Protein AF-A0A1B6F8Y8-F1 (afdb_monomer_lite)

Organism: NCBI:txid1464854

InterPro domains:
  IPR011989 Armadillo-like helical [G3DSA:1.25.10.10] (9-185)
  IPR016024 Armadillo-type fold [SSF48371] (14-185)
  IPR040122 Importin beta family [PTHR10527] (13-180)

pLDDT: mean 85.83, std 13.98, range [30.72, 96.94]

Structure (mmCIF, N/CA/C/O backbone):
data_AF-A0A1B6F8Y8-F1
#
_entry.id   AF-A0A1B6F8Y8-F1
#
loop_
_atom_site.group_PDB
_atom_site.id
_atom_site.type_symbol
_atom_site.label_atom_id
_atom_site.label_alt_id
_atom_site.label_comp_id
_atom_site.label_asym_id
_atom_site.label_entity_id
_atom_site.label_seq_id
_atom_site.pdbx_PDB_ins_code
_atom_site.Cartn_x
_atom_site.Cartn_y
_atom_site.Cartn_z
_atom_site.occupancy
_atom_site.B_iso_or_equiv
_atom_site.auth_seq_id
_atom_site.auth_comp_id
_atom_site.auth_asym_id
_atom_site.auth_atom_id
_atom_site.pdbx_PDB_model_num
ATOM 1 N N . HIS A 1 1 ? 14.126 22.901 0.275 1.00 37.03 1 HIS A N 1
ATOM 2 C CA . HIS A 1 1 ? 15.200 22.318 1.114 1.00 37.03 1 HIS A CA 1
ATOM 3 C C . HIS A 1 1 ? 14.734 21.582 2.383 1.00 37.03 1 HIS A C 1
ATOM 5 O O . HIS A 1 1 ? 15.561 20.921 2.991 1.00 37.03 1 HIS A O 1
ATOM 11 N N . GLN A 1 2 ? 13.450 21.592 2.778 1.00 30.72 2 GLN A N 1
ATOM 12 C CA . GLN A 1 2 ? 12.992 20.851 3.975 1.00 30.72 2 GLN A CA 1
ATOM 13 C C . GLN A 1 2 ? 12.671 19.359 3.734 1.00 30.72 2 GLN A C 1
ATOM 15 O O . GLN A 1 2 ? 12.737 18.571 4.674 1.00 30.72 2 GLN A O 1
ATOM 20 N N . ASN A 1 3 ? 12.412 18.939 2.489 1.00 33.34 3 ASN A N 1
ATOM 21 C CA . ASN A 1 3 ? 12.076 17.537 2.189 1.00 33.34 3 ASN A CA 1
ATOM 22 C C . ASN A 1 3 ? 13.288 16.592 2.208 1.00 33.34 3 ASN A C 1
ATOM 24 O O . ASN A 1 3 ? 13.134 15.418 2.517 1.00 33.34 3 ASN A O 1
ATOM 28 N N . THR A 1 4 ? 14.503 17.086 1.963 1.00 34.12 4 THR A N 1
ATOM 29 C CA . THR A 1 4 ? 15.716 16.247 1.904 1.00 34.12 4 THR A CA 1
ATOM 30 C C . THR A 1 4 ? 16.179 15.772 3.289 1.00 34.12 4 THR A C 1
ATOM 32 O O . THR A 1 4 ? 16.781 14.710 3.414 1.00 34.12 4 THR A O 1
ATOM 35 N N . VAL A 1 5 ? 15.846 16.516 4.351 1.00 36.88 5 VAL A N 1
ATOM 36 C CA . VAL A 1 5 ? 16.292 16.223 5.727 1.00 36.88 5 VAL A CA 1
ATOM 37 C C . VAL A 1 5 ? 15.509 15.063 6.359 1.00 36.88 5 VAL A C 1
ATOM 39 O O . VAL A 1 5 ? 16.028 14.373 7.234 1.00 36.88 5 VAL A O 1
ATOM 42 N N . ARG A 1 6 ? 14.274 14.793 5.910 1.00 41.97 6 ARG A N 1
ATOM 43 C CA . ARG A 1 6 ? 13.446 13.710 6.474 1.00 41.97 6 ARG A CA 1
ATOM 44 C C . ARG A 1 6 ? 13.860 12.323 5.974 1.00 41.97 6 ARG A C 1
ATOM 46 O O . ARG A 1 6 ? 13.984 11.414 6.790 1.00 41.97 6 ARG A O 1
ATOM 53 N N . TYR A 1 7 ? 14.208 12.191 4.691 1.00 39.78 7 TYR A N 1
ATOM 54 C CA . TYR A 1 7 ? 14.726 10.939 4.112 1.00 39.78 7 TYR A CA 1
ATOM 55 C C . TYR A 1 7 ? 16.036 10.455 4.765 1.00 39.78 7 TYR A C 1
ATOM 57 O O . TYR A 1 7 ? 16.331 9.263 4.760 1.00 39.78 7 TYR A O 1
ATOM 65 N N . HIS A 1 8 ? 16.807 11.354 5.387 1.00 40.44 8 HIS A N 1
ATOM 66 C CA . HIS A 1 8 ? 18.073 11.013 6.047 1.00 40.44 8 HIS A CA 1
ATOM 67 C C . HIS A 1 8 ? 17.921 10.330 7.416 1.00 40.44 8 HIS A C 1
ATOM 69 O O . HIS A 1 8 ? 18.899 9.782 7.922 1.00 40.44 8 HIS A O 1
ATOM 75 N N . ARG A 1 9 ? 16.735 10.325 8.046 1.00 46.22 9 ARG A N 1
ATOM 76 C CA . ARG A 1 9 ? 16.601 9.726 9.388 1.00 46.22 9 ARG A CA 1
ATOM 77 C C . ARG A 1 9 ? 16.558 8.201 9.365 1.00 46.22 9 ARG A C 1
ATOM 79 O O . ARG A 1 9 ? 17.166 7.589 10.231 1.00 46.22 9 ARG A O 1
ATOM 86 N N . CYS A 1 10 ? 15.918 7.574 8.379 1.00 48.16 10 CYS A N 1
ATOM 87 C CA . CYS A 1 10 ? 15.829 6.108 8.322 1.00 48.16 10 CYS A CA 1
ATOM 88 C C . CYS A 1 10 ? 17.100 5.428 7.789 1.00 48.16 10 CYS A C 1
ATOM 90 O O . CYS A 1 10 ? 17.313 4.252 8.073 1.00 48.16 10 CYS A O 1
ATOM 92 N N . TYR A 1 11 ? 17.960 6.146 7.061 1.00 53.62 11 TYR A N 1
ATOM 93 C CA . TYR A 1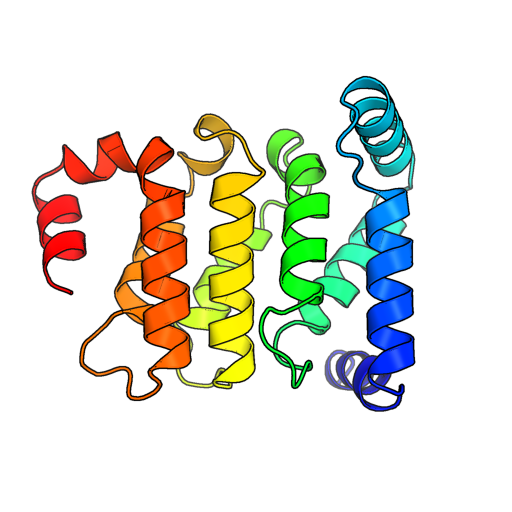 11 ? 19.191 5.582 6.489 1.00 53.62 11 TYR A CA 1
ATOM 94 C C . TYR A 1 11 ? 20.278 5.284 7.538 1.00 53.62 11 TYR A C 1
ATOM 96 O O . TYR A 1 11 ? 21.110 4.409 7.322 1.00 53.62 11 TYR A O 1
ATOM 104 N N . ASN A 1 12 ? 20.252 5.981 8.680 1.00 57.03 12 ASN A N 1
ATOM 105 C CA . ASN A 1 12 ? 21.299 5.908 9.707 1.00 57.03 12 ASN A CA 1
ATOM 106 C C . ASN A 1 12 ? 21.048 4.855 10.802 1.00 57.03 12 ASN A C 1
ATOM 108 O O . ASN A 1 12 ? 21.910 4.649 11.655 1.00 57.03 12 ASN A O 1
ATOM 112 N N . TYR A 1 13 ? 19.885 4.196 10.810 1.00 66.44 13 TYR A N 1
ATOM 113 C CA . TYR A 1 13 ? 19.580 3.138 11.778 1.00 66.44 13 TYR A CA 1
ATOM 114 C C . TYR A 1 13 ? 19.891 1.760 11.202 1.00 66.44 13 TYR A C 1
ATOM 116 O O . TYR A 1 13 ? 19.704 1.516 10.009 1.00 66.44 13 TYR A O 1
ATOM 124 N N . SER A 1 14 ? 20.331 0.836 12.061 1.00 76.88 14 SER A N 1
ATOM 125 C CA . SER A 1 14 ? 20.607 -0.535 11.633 1.00 76.88 14 SER A CA 1
ATOM 126 C C . SER A 1 14 ? 19.343 -1.186 11.044 1.00 76.88 14 SER A C 1
ATOM 128 O O . SER A 1 14 ? 18.234 -0.921 11.523 1.00 76.88 14 SER A O 1
ATOM 130 N N . PRO A 1 15 ? 19.475 -2.070 10.037 1.00 71.94 15 PRO A N 1
ATOM 131 C CA . PRO A 1 15 ? 18.336 -2.797 9.474 1.00 71.94 15 PRO A CA 1
ATOM 132 C C . PRO A 1 15 ? 17.488 -3.509 10.540 1.00 71.94 15 PRO A C 1
ATOM 134 O O . PRO A 1 15 ? 16.264 -3.464 10.482 1.00 71.94 15 PRO A O 1
ATOM 137 N N . LEU A 1 16 ? 18.137 -4.064 11.571 1.00 76.44 16 LEU A N 1
ATOM 138 C CA . LEU A 1 16 ? 17.475 -4.720 12.702 1.00 76.44 16 LEU A CA 1
ATOM 139 C C . LEU A 1 16 ? 16.627 -3.754 13.540 1.00 76.44 16 LEU A C 1
ATOM 141 O O . LEU A 1 16 ? 15.522 -4.103 13.943 1.00 76.44 16 LEU A O 1
ATOM 145 N N . ALA A 1 17 ? 17.112 -2.533 13.793 1.00 80.31 17 ALA A N 1
ATOM 146 C CA . ALA A 1 17 ? 16.347 -1.533 14.536 1.00 80.31 17 ALA A CA 1
ATOM 147 C C . ALA A 1 17 ? 15.098 -1.095 13.758 1.00 80.31 17 ALA A C 1
ATOM 149 O O . ALA A 1 17 ? 14.029 -0.918 14.342 1.00 80.31 17 ALA A O 1
ATOM 150 N N . ARG A 1 18 ? 15.219 -0.969 12.431 1.00 74.12 18 ARG A N 1
ATOM 151 C CA . ARG A 1 18 ? 14.096 -0.637 11.545 1.00 74.12 18 ARG A CA 1
ATOM 152 C C . ARG A 1 18 ? 13.061 -1.757 11.500 1.00 74.12 18 ARG A C 1
ATOM 154 O O . ARG A 1 18 ? 11.870 -1.479 11.612 1.00 74.12 18 ARG A O 1
ATOM 161 N N . GLU A 1 19 ? 13.507 -3.006 11.397 1.00 74.31 19 GLU A N 1
ATOM 162 C CA . GLU A 1 19 ? 12.631 -4.179 11.416 1.00 74.31 19 GLU A CA 1
ATOM 163 C C . GLU A 1 19 ? 11.899 -4.309 12.754 1.00 74.31 19 GLU A C 1
ATOM 165 O O 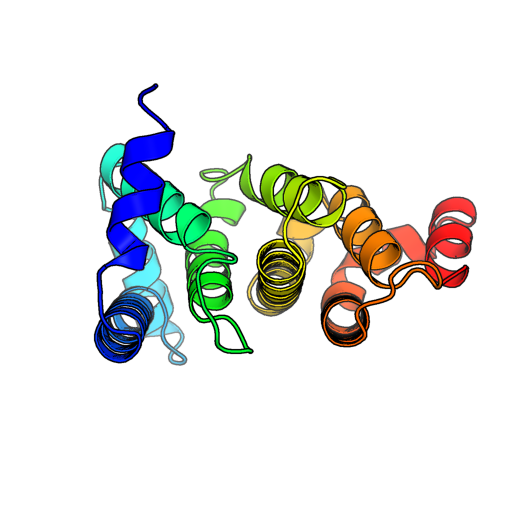. GLU A 1 19 ? 10.677 -4.454 12.778 1.00 74.31 19 GLU A O 1
ATOM 170 N N . ALA A 1 20 ? 12.618 -4.171 13.871 1.00 80.81 20 ALA A N 1
ATOM 171 C CA . ALA A 1 20 ? 12.018 -4.189 15.198 1.00 80.81 20 ALA A CA 1
ATOM 172 C C . ALA A 1 20 ? 10.978 -3.071 15.358 1.00 80.81 20 ALA A C 1
ATOM 174 O O . ALA A 1 20 ? 9.882 -3.328 15.852 1.00 80.81 20 ALA A O 1
ATOM 175 N N . ALA A 1 21 ? 11.275 -1.853 14.893 1.00 82.19 21 ALA A N 1
ATOM 176 C CA . ALA A 1 21 ? 10.328 -0.741 14.929 1.00 82.19 21 ALA A CA 1
ATOM 177 C C . ALA A 1 21 ? 9.067 -1.027 14.097 1.00 82.19 21 ALA A C 1
ATOM 179 O O . ALA A 1 21 ? 7.958 -0.817 14.586 1.00 82.19 21 ALA A O 1
ATOM 180 N N . CYS A 1 22 ? 9.218 -1.560 12.881 1.00 78.25 22 CYS A N 1
ATOM 181 C CA . CYS A 1 22 ? 8.081 -1.916 12.030 1.00 78.25 22 CYS A CA 1
ATOM 182 C C . CYS A 1 22 ? 7.248 -3.053 12.634 1.00 78.25 22 CYS A C 1
ATOM 184 O O . CYS A 1 22 ? 6.021 -3.009 12.593 1.00 78.25 22 CYS A O 1
ATOM 186 N N . LEU A 1 23 ? 7.891 -4.050 13.245 1.00 81.38 23 LEU A N 1
ATOM 187 C CA . LEU A 1 23 ? 7.200 -5.148 13.916 1.00 81.38 23 LEU A CA 1
ATOM 188 C C . LEU A 1 23 ? 6.412 -4.656 15.137 1.00 81.38 23 LEU A C 1
ATOM 190 O O . LEU A 1 23 ? 5.255 -5.035 15.313 1.00 81.38 23 LEU A O 1
ATOM 194 N N . GLN A 1 24 ? 7.014 -3.789 15.954 1.00 85.38 24 GLN A N 1
ATOM 195 C CA . GLN A 1 24 ? 6.332 -3.167 17.090 1.00 85.38 24 GLN A CA 1
ATOM 196 C C . GLN A 1 24 ? 5.158 -2.307 16.630 1.00 85.38 24 GLN A C 1
ATOM 198 O O . GLN A 1 24 ? 4.082 -2.375 17.217 1.00 85.38 24 GLN A O 1
ATOM 203 N N . PHE A 1 25 ? 5.342 -1.545 15.552 1.00 87.12 25 PHE A N 1
ATOM 204 C CA . PHE A 1 25 ? 4.273 -0.760 14.952 1.00 87.12 25 PHE A CA 1
ATOM 205 C C . PHE A 1 25 ? 3.128 -1.648 14.454 1.00 87.12 25 PHE A C 1
ATOM 207 O O . PHE A 1 25 ? 1.977 -1.410 14.808 1.00 87.12 25 PHE A O 1
ATOM 214 N N . LYS A 1 26 ? 3.437 -2.728 13.725 1.00 84.88 26 LYS A N 1
ATOM 215 C CA . LYS A 1 26 ? 2.448 -3.708 13.258 1.00 84.88 26 LYS A CA 1
ATOM 216 C C . LYS A 1 26 ? 1.611 -4.256 14.413 1.00 84.88 26 LYS A C 1
ATOM 218 O O . LYS A 1 26 ? 0.389 -4.235 14.344 1.00 84.88 26 LYS A O 1
ATOM 223 N N . ASN A 1 27 ? 2.258 -4.677 15.499 1.00 85.94 27 ASN A N 1
ATOM 224 C CA . ASN A 1 27 ? 1.571 -5.220 16.675 1.00 85.94 27 ASN A CA 1
ATOM 225 C C . ASN A 1 27 ? 0.666 -4.192 17.382 1.00 85.94 27 ASN A C 1
ATOM 227 O O . ASN A 1 27 ? -0.144 -4.566 18.226 1.00 85.94 27 ASN A O 1
ATOM 231 N N . ARG A 1 28 ? 0.817 -2.898 17.076 1.00 87.69 28 ARG A N 1
ATOM 232 C CA . ARG A 1 28 ? -0.008 -1.806 17.605 1.00 87.69 28 ARG A CA 1
ATOM 233 C C . ARG A 1 28 ? -1.123 -1.364 16.664 1.00 87.69 28 ARG A C 1
ATOM 235 O O . ARG A 1 28 ? -1.899 -0.502 17.059 1.00 87.69 28 ARG A O 1
ATOM 242 N N . ILE A 1 29 ? -1.204 -1.920 15.458 1.00 88.00 29 ILE A N 1
ATOM 243 C CA . ILE A 1 29 ? -2.190 -1.496 14.457 1.00 88.00 29 ILE A CA 1
ATOM 244 C C . ILE A 1 29 ? -2.953 -2.650 13.810 1.00 88.00 29 ILE A C 1
ATOM 246 O O . ILE A 1 29 ? -4.009 -2.425 13.232 1.00 88.00 29 ILE A O 1
ATOM 250 N N . TYR A 1 30 ? -2.446 -3.877 13.927 1.00 90.31 30 TYR A N 1
ATOM 251 C CA . TYR A 1 30 ? -3.062 -5.057 13.344 1.00 90.31 30 TYR A CA 1
ATOM 252 C C . TYR A 1 30 ? -2.984 -6.262 14.282 1.00 90.31 30 TYR A C 1
ATOM 254 O O . TYR A 1 30 ? -1.958 -6.520 14.918 1.00 90.31 30 TYR A O 1
ATOM 262 N N . SER A 1 31 ? -4.060 -7.046 14.295 1.00 89.56 31 SER A N 1
ATOM 263 C CA . SER A 1 31 ? -4.115 -8.379 14.889 1.00 89.56 31 SER A CA 1
ATOM 264 C C . SER A 1 31 ? -4.862 -9.332 13.959 1.00 89.56 31 SER A C 1
ATOM 266 O O . SER A 1 31 ? -5.748 -8.918 13.218 1.00 89.56 31 SER A O 1
ATOM 268 N N . LYS A 1 32 ? -4.525 -10.626 14.024 1.00 87.06 32 LYS A N 1
ATOM 269 C CA . LYS A 1 32 ? -5.307 -11.681 13.356 1.00 87.06 32 LYS A CA 1
ATOM 270 C C . LYS A 1 32 ? -6.641 -11.949 14.056 1.00 87.06 32 LYS A C 1
ATOM 272 O O . LYS A 1 32 ? -7.551 -12.494 13.446 1.00 87.06 32 LYS A O 1
ATOM 277 N N . ASP A 1 33 ? -6.719 -11.615 15.338 1.00 92.25 33 ASP A N 1
ATOM 278 C CA . ASP A 1 33 ? -7.950 -11.677 16.116 1.00 92.25 33 ASP A CA 1
ATOM 279 C C . ASP A 1 33 ? -8.822 -10.470 15.756 1.00 92.25 33 ASP A C 1
ATOM 281 O O . ASP A 1 33 ? -8.361 -9.331 15.864 1.00 92.25 33 ASP A O 1
ATOM 285 N N . ALA A 1 34 ? -10.048 -10.725 15.295 1.00 90.12 34 ALA A N 1
ATOM 286 C CA . ALA A 1 34 ? -10.942 -9.699 14.769 1.00 90.12 34 ALA A CA 1
ATOM 287 C C . ALA A 1 34 ? -11.330 -8.652 15.825 1.00 90.12 34 ALA A C 1
ATOM 289 O O . ALA A 1 34 ? -11.294 -7.457 15.526 1.00 90.12 34 ALA A O 1
ATOM 290 N N . ASP A 1 35 ? -11.613 -9.080 17.057 1.00 93.19 35 ASP A N 1
ATOM 291 C CA . ASP A 1 35 ? -12.038 -8.192 18.143 1.00 93.19 35 ASP A CA 1
ATOM 292 C C . ASP A 1 35 ? -10.880 -7.284 18.571 1.00 93.19 35 ASP A C 1
ATOM 294 O O . ASP A 1 35 ? -11.031 -6.067 18.725 1.00 93.19 35 ASP A O 1
ATOM 298 N N . ILE A 1 36 ? -9.680 -7.863 18.696 1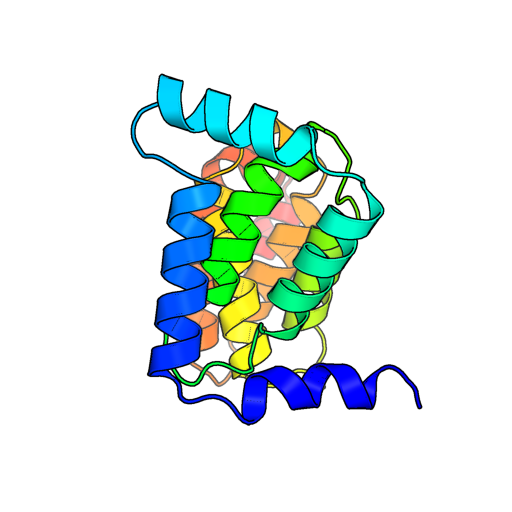.00 93.44 36 ILE A N 1
ATOM 299 C CA . ILE A 1 36 ? -8.465 -7.095 18.989 1.00 93.44 36 ILE A CA 1
ATOM 300 C C . ILE A 1 36 ? -8.163 -6.136 17.837 1.00 93.44 36 ILE A C 1
ATOM 302 O O . ILE A 1 36 ? -7.822 -4.978 18.079 1.00 93.44 36 ILE A O 1
ATOM 306 N N . ASN A 1 37 ? -8.288 -6.590 16.589 1.00 90.94 37 ASN A N 1
ATOM 307 C CA . ASN A 1 37 ? -8.029 -5.761 15.421 1.00 90.94 37 ASN A CA 1
ATOM 308 C C . ASN A 1 37 ? -8.954 -4.540 15.411 1.00 90.94 37 ASN A C 1
ATOM 310 O O . ASN A 1 37 ? -8.480 -3.419 15.266 1.00 90.94 37 ASN A O 1
ATOM 314 N N . GLU A 1 38 ? -10.253 -4.720 15.651 1.00 91.44 38 GLU A N 1
ATOM 315 C CA . GLU A 1 38 ? -11.206 -3.611 15.705 1.00 91.44 38 GLU A CA 1
ATOM 316 C C . GLU A 1 38 ? -10.893 -2.617 16.838 1.00 91.44 38 GLU A C 1
ATOM 318 O O . GLU A 1 38 ? -10.965 -1.399 16.641 1.00 91.44 38 GLU A O 1
ATOM 323 N N . ALA A 1 39 ? -10.478 -3.112 18.009 1.00 94.06 39 ALA A N 1
ATOM 324 C CA . ALA A 1 39 ? -10.027 -2.263 19.109 1.00 94.06 39 ALA A CA 1
ATOM 325 C C . ALA A 1 39 ? -8.772 -1.451 18.735 1.00 94.06 39 ALA A C 1
ATOM 327 O O . ALA A 1 39 ? -8.713 -0.251 19.015 1.00 94.06 39 ALA A O 1
ATOM 328 N N . LEU A 1 40 ? -7.800 -2.065 18.048 1.00 93.44 40 LEU A N 1
ATOM 329 C CA . LEU A 1 40 ? -6.608 -1.377 17.536 1.00 93.44 40 LEU A CA 1
ATOM 330 C C . LEU A 1 40 ? -6.973 -0.318 16.486 1.00 93.44 40 LEU A C 1
ATOM 332 O O . LEU A 1 40 ? -6.433 0.788 16.533 1.00 93.44 40 LEU A O 1
ATOM 336 N N . LYS A 1 41 ? -7.933 -0.599 15.592 1.00 93.06 41 LYS A N 1
ATOM 337 C CA . LYS A 1 41 ? -8.439 0.385 14.618 1.00 93.06 41 LYS A CA 1
ATOM 338 C C . LYS A 1 41 ? -9.070 1.594 15.310 1.00 93.06 41 LYS A C 1
ATOM 340 O O . LYS A 1 41 ? -8.749 2.734 14.976 1.00 93.06 41 LYS A O 1
ATOM 345 N N . ARG A 1 42 ? -9.917 1.362 16.319 1.00 93.44 42 ARG A N 1
ATOM 346 C CA . ARG A 1 42 ? -10.512 2.436 17.135 1.00 93.44 42 ARG A CA 1
ATOM 347 C C . ARG A 1 42 ? -9.449 3.239 17.880 1.00 93.44 42 ARG A C 1
ATOM 349 O O . ARG A 1 42 ? -9.511 4.467 17.904 1.00 93.44 42 ARG A O 1
ATOM 356 N N . GLN A 1 43 ? -8.447 2.564 18.441 1.00 94.25 43 GLN A N 1
ATOM 357 C CA . GLN A 1 43 ? -7.327 3.225 19.100 1.00 94.25 43 GLN A CA 1
ATOM 358 C C . GLN A 1 43 ? -6.537 4.102 18.120 1.00 94.25 43 GLN A C 1
ATOM 360 O O . GLN A 1 43 ? -6.243 5.250 18.448 1.00 94.25 43 GLN A O 1
ATOM 365 N N . TRP A 1 44 ? -6.231 3.607 16.919 1.00 94.81 44 TRP A N 1
ATOM 366 C CA . TRP A 1 44 ? -5.567 4.396 15.882 1.00 94.81 44 TRP A CA 1
ATOM 367 C C . TRP A 1 44 ? -6.343 5.677 15.563 1.00 94.81 44 TRP A C 1
ATOM 369 O O . TRP A 1 44 ? -5.778 6.769 15.620 1.00 94.81 44 TRP A O 1
ATOM 379 N N . MET A 1 45 ? -7.650 5.556 15.322 1.00 94.50 45 MET A N 1
ATOM 380 C CA . MET A 1 45 ? -8.523 6.690 14.998 1.00 94.50 45 MET A CA 1
ATOM 381 C C . MET A 1 45 ? -8.683 7.688 16.153 1.00 94.50 45 MET A C 1
ATOM 383 O O . MET A 1 45 ? -9.015 8.846 15.914 1.00 94.50 45 MET A O 1
ATOM 387 N N . SER A 1 46 ? -8.401 7.282 17.396 1.00 95.12 46 SER A N 1
ATOM 388 C CA . SER A 1 46 ? -8.401 8.196 18.546 1.00 95.12 46 SER A CA 1
ATOM 389 C C . SER A 1 46 ? -7.208 9.162 18.559 1.00 95.12 46 SER A C 1
ATOM 391 O O . SER A 1 46 ? -7.253 10.190 19.238 1.00 95.12 46 SER A O 1
ATOM 393 N N . PHE A 1 47 ? -6.137 8.865 17.812 1.00 94.75 47 PHE A N 1
ATOM 394 C CA . PHE A 1 47 ? -4.999 9.770 17.701 1.00 94.75 47 PHE A CA 1
ATOM 395 C C . PHE A 1 47 ? -5.329 10.995 16.842 1.00 94.75 47 PHE A C 1
ATOM 397 O O . PHE A 1 47 ? -5.992 10.913 15.805 1.00 94.75 47 PHE A O 1
ATOM 404 N N . ALA A 1 48 ? -4.774 12.144 17.238 1.00 95.62 48 ALA A N 1
ATOM 405 C CA . ALA A 1 48 ? -4.908 13.388 16.491 1.00 95.62 48 ALA A CA 1
ATOM 406 C C . ALA A 1 48 ? -4.432 13.225 15.037 1.00 95.62 48 ALA A C 1
ATOM 408 O O . ALA A 1 48 ? -3.386 12.622 14.780 1.00 95.62 48 ALA A O 1
ATOM 409 N N . ALA A 1 49 ? -5.156 13.830 14.091 1.00 93.69 49 ALA A N 1
ATOM 410 C CA . ALA A 1 49 ? -4.863 13.726 12.659 1.00 93.69 49 ALA A CA 1
ATOM 411 C C . ALA A 1 49 ? -3.412 14.112 12.319 1.00 93.69 49 ALA A C 1
ATOM 413 O O . ALA A 1 49 ? -2.766 13.443 11.522 1.00 93.69 49 ALA A O 1
ATOM 414 N N . GLN A 1 50 ? -2.849 15.126 12.988 1.00 94.25 50 GLN A N 1
ATOM 415 C CA . GLN A 1 50 ? -1.451 15.527 12.795 1.00 94.25 50 GLN A CA 1
ATOM 416 C C . GLN A 1 50 ? -0.457 14.406 13.144 1.00 94.25 50 GLN A C 1
ATOM 418 O O . GLN A 1 50 ? 0.544 14.227 12.451 1.00 94.25 50 GLN A O 1
ATOM 423 N N . PHE A 1 51 ? -0.731 13.641 14.203 1.00 93.56 51 PHE A N 1
ATOM 424 C CA . PHE A 1 51 ? 0.108 12.516 14.608 1.00 93.56 51 PHE A CA 1
ATOM 425 C C . PHE A 1 51 ? 0.001 11.360 13.610 1.00 93.56 51 PHE A C 1
ATOM 427 O O . PHE A 1 51 ? 1.025 10.822 13.186 1.00 93.56 51 PHE A O 1
ATOM 434 N N . ARG A 1 52 ? -1.222 11.036 13.167 1.00 95.38 52 ARG A N 1
ATOM 435 C CA . ARG A 1 52 ? -1.453 10.039 12.111 1.00 95.38 52 ARG A CA 1
ATOM 436 C C . ARG A 1 52 ? -0.734 10.436 10.819 1.00 95.38 52 ARG A C 1
ATOM 438 O O . ARG A 1 52 ? 0.026 9.636 10.284 1.00 95.38 52 ARG A O 1
ATOM 445 N N . SER A 1 53 ? -0.860 11.690 10.378 1.00 94.81 53 SER A N 1
ATOM 446 C CA . SER A 1 53 ? -0.150 12.224 9.205 1.00 94.81 53 SER A CA 1
ATOM 447 C C . SER A 1 53 ? 1.366 12.134 9.328 1.00 94.81 53 SER A C 1
ATOM 449 O O . SER A 1 53 ? 2.023 11.698 8.387 1.00 94.81 53 SER A O 1
ATOM 451 N N . TYR A 1 54 ? 1.930 12.447 10.496 1.00 93.25 54 TYR A N 1
ATOM 452 C CA . TYR A 1 54 ? 3.363 12.270 10.727 1.00 93.25 54 TYR A CA 1
ATOM 453 C C . TYR A 1 54 ? 3.798 10.809 10.543 1.00 93.25 54 TYR A C 1
ATOM 455 O O . TYR A 1 54 ? 4.816 10.543 9.905 1.00 93.25 54 TYR A O 1
ATOM 463 N N . ILE A 1 55 ? 3.039 9.844 11.066 1.00 92.06 55 ILE A N 1
ATOM 464 C CA . ILE A 1 55 ? 3.354 8.422 10.873 1.00 92.06 55 ILE A CA 1
ATOM 465 C C . ILE A 1 55 ? 3.228 8.034 9.397 1.00 92.06 55 ILE A C 1
ATOM 467 O O . ILE A 1 55 ? 4.164 7.440 8.864 1.00 92.06 55 ILE A O 1
ATOM 471 N N . LYS A 1 56 ? 2.127 8.415 8.733 1.00 94.69 56 LYS A N 1
ATOM 472 C CA . LYS A 1 56 ? 1.873 8.175 7.301 1.00 94.69 56 LYS A CA 1
ATOM 473 C C . LYS A 1 56 ? 3.031 8.662 6.421 1.00 94.69 56 LYS A C 1
ATOM 475 O O . LYS A 1 56 ? 3.526 7.916 5.579 1.00 94.69 56 LYS A O 1
ATOM 480 N N . GLU A 1 57 ? 3.521 9.876 6.665 1.00 93.50 57 GLU A N 1
ATOM 481 C CA . GLU A 1 57 ? 4.673 10.443 5.954 1.00 93.50 57 GLU A CA 1
ATOM 482 C C . GLU A 1 57 ? 5.962 9.641 6.186 1.00 93.50 57 GLU A C 1
ATOM 484 O O . GLU A 1 57 ? 6.725 9.417 5.247 1.00 93.50 57 GLU A O 1
ATOM 489 N N . ASN A 1 58 ? 6.216 9.187 7.418 1.00 90.50 58 ASN A N 1
ATOM 490 C CA . ASN A 1 58 ? 7.425 8.421 7.733 1.00 90.50 58 ASN A CA 1
ATOM 491 C C . ASN A 1 58 ? 7.409 7.017 7.118 1.00 90.50 58 ASN A C 1
ATOM 493 O O . ASN A 1 58 ? 8.433 6.582 6.592 1.00 90.50 58 ASN A O 1
ATOM 497 N N . ILE A 1 59 ? 6.275 6.310 7.163 1.00 91.81 59 ILE A N 1
ATOM 498 C CA . ILE A 1 59 ? 6.180 4.964 6.575 1.00 91.81 59 ILE A CA 1
ATOM 499 C C . ILE A 1 59 ? 6.234 5.016 5.046 1.00 91.81 59 ILE A C 1
ATOM 501 O O . ILE A 1 59 ? 6.904 4.179 4.445 1.00 91.81 59 ILE A O 1
ATOM 505 N N . LEU A 1 60 ? 5.636 6.037 4.416 1.00 92.81 60 LEU A N 1
ATOM 506 C CA . LEU A 1 60 ? 5.801 6.268 2.978 1.00 92.81 60 LEU A CA 1
ATOM 507 C C . LEU A 1 60 ? 7.242 6.631 2.623 1.00 92.81 60 LEU A C 1
ATOM 509 O O . LEU A 1 60 ? 7.791 6.081 1.674 1.00 92.81 60 LEU A O 1
ATOM 513 N N . GLY A 1 61 ? 7.881 7.505 3.404 1.00 90.31 61 GLY A N 1
ATOM 514 C CA . GLY A 1 61 ? 9.282 7.881 3.203 1.00 90.31 61 GLY A CA 1
ATOM 515 C C . GLY A 1 61 ? 10.273 6.728 3.401 1.00 90.31 61 GLY A C 1
ATOM 516 O O . GLY A 1 61 ? 11.412 6.818 2.947 1.00 90.31 61 GLY A O 1
ATOM 517 N N . ALA A 1 62 ? 9.856 5.643 4.061 1.00 90.00 62 ALA A N 1
ATOM 518 C CA . ALA A 1 62 ? 10.658 4.437 4.225 1.00 90.00 62 ALA A CA 1
ATOM 519 C C . ALA A 1 62 ? 10.602 3.498 3.005 1.00 90.00 62 ALA A C 1
ATOM 521 O O . ALA A 1 62 ? 11.516 2.680 2.849 1.00 90.00 62 ALA A O 1
ATOM 522 N N . LEU A 1 63 ? 9.596 3.616 2.128 1.00 91.12 63 LEU A N 1
ATOM 523 C CA . LEU A 1 63 ? 9.509 2.810 0.907 1.00 91.12 63 LEU A CA 1
ATOM 524 C C . LEU A 1 63 ? 10.756 3.016 0.038 1.00 91.12 63 LEU A C 1
ATOM 526 O O . LEU A 1 63 ? 11.243 4.130 -0.140 1.00 91.12 63 LEU A O 1
ATOM 530 N N . GLY A 1 64 ? 11.315 1.920 -0.476 1.00 88.81 64 GLY A N 1
ATOM 531 C CA . GLY A 1 64 ? 12.519 1.946 -1.313 1.00 88.81 64 GLY A CA 1
ATOM 532 C C . GLY A 1 64 ? 13.838 2.230 -0.587 1.00 88.81 64 GLY A C 1
ATOM 533 O O . GLY A 1 64 ? 14.887 2.213 -1.222 1.00 88.81 64 GLY A O 1
ATOM 534 N N . THR A 1 65 ? 13.814 2.455 0.731 1.00 87.69 65 THR A N 1
ATOM 535 C CA . THR A 1 65 ? 15.031 2.627 1.553 1.00 87.69 65 THR A CA 1
ATOM 536 C C . THR A 1 65 ? 15.437 1.348 2.293 1.00 87.69 65 THR A C 1
ATOM 538 O O . THR A 1 65 ? 16.405 1.345 3.057 1.00 87.69 65 THR A O 1
ATOM 541 N N . GLU A 1 66 ? 14.658 0.275 2.147 1.00 81.31 66 GLU A N 1
ATOM 542 C CA . GLU A 1 66 ? 14.946 -1.049 2.693 1.00 81.31 66 GLU A CA 1
ATOM 543 C C . GLU A 1 66 ? 15.703 -1.886 1.653 1.00 81.31 66 GLU A C 1
ATOM 545 O O . GLU A 1 66 ? 15.350 -1.895 0.478 1.00 81.31 66 GLU A O 1
ATOM 550 N N . ASN A 1 67 ? 16.720 -2.631 2.092 1.00 73.19 67 ASN A N 1
ATOM 551 C CA . ASN A 1 67 ? 17.488 -3.535 1.223 1.00 73.19 67 ASN A CA 1
ATOM 552 C C . ASN A 1 67 ? 16.917 -4.966 1.192 1.00 73.19 67 ASN A C 1
ATOM 554 O O . ASN A 1 67 ? 17.526 -5.862 0.612 1.00 73.19 67 ASN A O 1
ATOM 558 N N . ARG A 1 68 ? 15.789 -5.203 1.870 1.00 69.88 68 ARG A N 1
ATOM 559 C CA . ARG A 1 68 ? 15.167 -6.520 2.030 1.00 69.88 68 ARG A CA 1
ATOM 560 C C . ARG A 1 68 ? 13.842 -6.563 1.276 1.00 69.88 68 ARG A C 1
ATOM 562 O O . ARG A 1 68 ? 13.048 -5.635 1.385 1.00 69.88 68 ARG A O 1
ATOM 569 N N . SER A 1 69 ? 13.613 -7.678 0.591 1.00 68.38 69 SER A N 1
ATOM 570 C CA . SER A 1 69 ? 12.330 -8.059 0.000 1.00 68.38 69 SER A CA 1
ATOM 571 C C . SER A 1 69 ? 11.797 -9.295 0.754 1.00 68.38 69 SER A C 1
ATOM 573 O O . SER A 1 69 ? 12.584 -10.217 1.009 1.00 68.38 69 SER A O 1
ATOM 575 N N . PRO A 1 70 ? 10.521 -9.333 1.186 1.00 71.25 70 PRO A N 1
ATOM 576 C CA . PRO A 1 70 ? 9.503 -8.295 0.999 1.00 71.25 70 PRO A CA 1
ATOM 577 C C . PRO A 1 70 ? 9.729 -7.066 1.896 1.00 71.25 70 PRO A C 1
ATOM 579 O O . PRO A 1 70 ? 10.289 -7.182 2.990 1.00 71.25 70 PRO A O 1
ATOM 582 N N . SER A 1 71 ? 9.267 -5.898 1.438 1.00 85.06 71 SER A N 1
ATOM 583 C CA . SER A 1 71 ? 9.375 -4.638 2.191 1.00 85.06 71 SER A CA 1
ATOM 584 C C . SER A 1 71 ? 8.497 -4.659 3.447 1.00 85.06 71 SER A C 1
ATOM 586 O O . SER A 1 71 ? 7.303 -4.970 3.393 1.00 85.06 71 SER A O 1
ATOM 588 N N . THR A 1 72 ? 9.074 -4.285 4.593 1.00 85.44 72 THR A N 1
ATOM 589 C CA . THR A 1 72 ? 8.317 -4.161 5.849 1.00 85.44 72 THR A CA 1
ATOM 590 C C . THR A 1 72 ? 7.517 -2.864 5.864 1.00 85.44 72 THR A C 1
ATOM 592 O O . THR A 1 72 ? 6.382 -2.844 6.339 1.00 85.44 72 THR A O 1
ATOM 595 N N . ALA A 1 73 ? 8.074 -1.791 5.292 1.00 90.00 73 ALA A N 1
ATOM 596 C CA . ALA A 1 73 ? 7.375 -0.520 5.139 1.00 90.00 73 ALA A CA 1
ATOM 597 C C . ALA A 1 73 ? 6.095 -0.680 4.303 1.00 90.00 73 ALA A C 1
ATOM 599 O O . ALA A 1 73 ? 5.054 -0.148 4.686 1.00 90.00 73 ALA A O 1
ATOM 600 N N . ALA A 1 74 ? 6.138 -1.479 3.231 1.00 93.00 74 ALA A N 1
ATOM 601 C CA . ALA A 1 74 ? 4.973 -1.793 2.407 1.00 93.00 74 ALA A CA 1
ATOM 602 C C . ALA A 1 74 ? 3.826 -2.436 3.208 1.00 93.00 74 ALA A C 1
ATOM 604 O O . ALA A 1 74 ? 2.666 -2.059 3.039 1.00 93.00 74 ALA A O 1
ATOM 605 N N . GLN A 1 75 ? 4.140 -3.348 4.135 1.00 91.31 75 GLN A N 1
ATOM 606 C CA . GLN A 1 75 ? 3.134 -3.939 5.026 1.00 91.31 75 GLN A CA 1
ATOM 607 C C . GLN A 1 75 ? 2.547 -2.902 5.986 1.00 91.31 75 GLN A C 1
ATOM 609 O O . GLN A 1 75 ? 1.334 -2.844 6.168 1.00 91.31 75 GLN A O 1
ATOM 614 N N . CYS A 1 76 ? 3.387 -2.057 6.594 1.00 91.81 76 CYS A N 1
ATOM 615 C CA . CYS A 1 76 ? 2.913 -0.996 7.485 1.00 91.81 76 CYS A CA 1
ATOM 616 C C . CYS A 1 76 ? 1.981 -0.014 6.763 1.00 91.81 76 CYS A C 1
ATOM 618 O O . CYS A 1 76 ? 0.968 0.383 7.336 1.00 91.81 76 CYS A O 1
ATOM 620 N N . VAL A 1 77 ? 2.298 0.340 5.512 1.00 95.19 77 VAL A N 1
ATOM 621 C CA . VAL A 1 77 ? 1.429 1.161 4.658 1.00 95.19 77 VAL A CA 1
ATOM 622 C C . VAL A 1 77 ? 0.067 0.496 4.489 1.00 95.19 77 VAL A C 1
ATOM 624 O O . VAL A 1 77 ? -0.943 1.152 4.726 1.00 95.19 77 VAL A O 1
ATOM 627 N N . ALA A 1 78 ? 0.027 -0.796 4.157 1.00 94.00 78 ALA A N 1
ATOM 628 C CA . ALA A 1 78 ? -1.231 -1.505 3.955 1.00 94.00 78 ALA A CA 1
ATOM 629 C C . ALA A 1 78 ? -2.093 -1.585 5.222 1.00 94.00 78 ALA A C 1
ATOM 631 O O . ALA A 1 78 ? -3.284 -1.289 5.161 1.00 94.00 78 ALA A O 1
ATOM 632 N N . TYR A 1 79 ? -1.502 -1.890 6.382 1.00 93.25 79 TYR A N 1
ATOM 633 C CA . TYR A 1 79 ? -2.264 -1.950 7.634 1.00 93.25 79 TYR A CA 1
ATOM 634 C C . TYR A 1 79 ? -2.837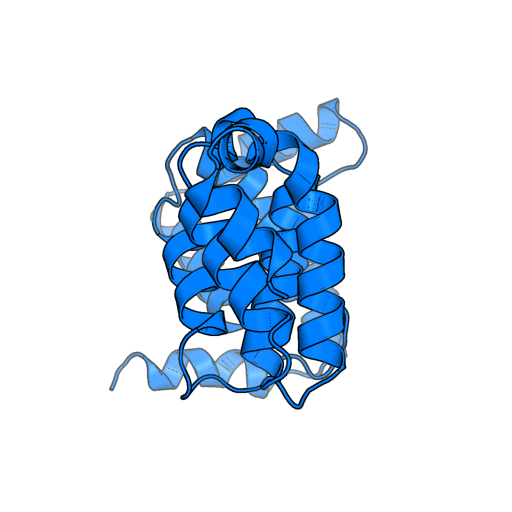 -0.592 8.044 1.00 93.25 79 TYR A C 1
ATOM 636 O O . TYR A 1 79 ? -3.983 -0.526 8.477 1.00 93.25 79 TYR A O 1
ATOM 644 N N . VAL A 1 80 ? -2.077 0.497 7.885 1.00 95.31 80 VAL A N 1
ATOM 645 C CA . VAL A 1 80 ? -2.598 1.850 8.142 1.00 95.31 80 VAL A CA 1
ATOM 646 C C . VAL A 1 80 ? -3.699 2.190 7.137 1.00 95.31 80 VAL A C 1
ATOM 648 O O . VAL A 1 80 ? -4.759 2.680 7.517 1.00 95.31 80 VAL A O 1
ATOM 651 N N . ALA A 1 81 ? -3.489 1.894 5.857 1.00 95.75 81 ALA A N 1
ATOM 652 C CA . ALA A 1 81 ? -4.457 2.168 4.803 1.00 95.75 81 ALA A CA 1
ATOM 653 C C . ALA A 1 81 ? -5.775 1.400 4.978 1.00 95.75 81 ALA A C 1
ATOM 655 O O . ALA A 1 81 ? -6.832 1.960 4.703 1.00 95.75 81 ALA A O 1
ATOM 656 N N . ALA A 1 82 ? -5.739 0.175 5.511 1.00 93.75 82 ALA A N 1
ATOM 657 C CA . ALA A 1 82 ? -6.931 -0.608 5.846 1.00 93.75 82 ALA A CA 1
ATOM 658 C C . ALA A 1 82 ? -7.802 0.025 6.947 1.00 93.75 82 ALA A C 1
ATOM 660 O O . ALA A 1 82 ? -8.932 -0.412 7.182 1.00 93.75 82 ALA A O 1
ATOM 661 N N . ILE A 1 83 ? -7.283 1.045 7.633 1.00 94.94 83 ILE A N 1
ATOM 662 C CA . ILE A 1 83 ? -8.016 1.872 8.592 1.00 94.94 83 ILE A CA 1
ATOM 663 C C . ILE A 1 83 ? -8.380 3.208 7.947 1.00 94.94 83 ILE A C 1
ATOM 665 O O . ILE A 1 83 ? -9.527 3.632 8.019 1.00 94.94 83 ILE A O 1
ATOM 669 N N . GLU A 1 84 ? -7.422 3.865 7.295 1.00 95.50 84 GLU A N 1
ATOM 670 C CA . GLU A 1 84 ? -7.578 5.244 6.824 1.00 95.50 84 GLU A CA 1
ATOM 671 C C . GLU A 1 84 ? -8.394 5.373 5.529 1.00 95.50 84 GLU A C 1
ATOM 673 O O . GLU A 1 84 ? -9.164 6.323 5.389 1.00 95.50 84 GLU A O 1
ATOM 678 N N . LEU A 1 85 ? -8.249 4.447 4.573 1.00 94.56 85 LEU A N 1
ATOM 679 C CA . LEU A 1 85 ? -8.939 4.538 3.279 1.00 94.56 85 LEU A CA 1
ATOM 680 C C . LEU A 1 85 ? -10.463 4.396 3.403 1.00 94.56 85 LEU A C 1
ATOM 682 O O . LEU A 1 85 ? -11.152 5.248 2.842 1.00 94.56 85 LEU A O 1
ATOM 686 N N . PRO A 1 86 ? -11.016 3.434 4.175 1.00 92.75 86 PRO A N 1
ATOM 687 C CA . PRO A 1 86 ? -12.462 3.368 4.402 1.00 92.75 86 PRO A CA 1
ATOM 688 C C . PRO A 1 86 ? -13.037 4.627 5.072 1.00 92.75 86 PRO A C 1
ATOM 690 O O . PRO A 1 86 ? -14.208 4.940 4.890 1.00 92.75 86 PRO A O 1
ATOM 693 N N . ASN A 1 87 ? -12.213 5.363 5.828 1.00 93.31 87 ASN A N 1
ATOM 694 C CA . ASN A 1 87 ? -12.593 6.617 6.487 1.00 93.31 87 ASN A CA 1
ATOM 695 C C . ASN A 1 87 ? -12.278 7.869 5.644 1.00 93.31 87 ASN A C 1
ATOM 697 O O . ASN A 1 87 ? -12.523 8.982 6.098 1.00 93.31 87 ASN A O 1
ATOM 701 N N . ASN A 1 88 ? -11.747 7.708 4.425 1.00 92.69 88 ASN A N 1
ATOM 702 C CA . ASN A 1 88 ? -11.316 8.797 3.541 1.00 92.69 88 ASN A CA 1
ATOM 703 C C . ASN A 1 88 ? -10.263 9.745 4.163 1.00 92.69 88 ASN A C 1
ATOM 705 O O . ASN A 1 88 ? -10.189 10.931 3.851 1.00 92.69 88 ASN A O 1
ATOM 709 N N . GLU A 1 89 ? -9.414 9.209 5.037 1.00 95.62 89 GLU A N 1
ATOM 710 C CA . GLU A 1 89 ? -8.400 9.959 5.790 1.00 95.62 89 GLU A CA 1
ATOM 711 C C . GLU A 1 89 ? -7.001 9.868 5.154 1.00 95.62 89 GLU A C 1
ATOM 713 O O . GLU A 1 89 ? -6.036 10.455 5.654 1.00 95.62 89 GLU A O 1
ATOM 718 N N . TRP A 1 90 ? -6.861 9.127 4.048 1.00 96.38 90 TRP A N 1
ATOM 719 C CA . TRP A 1 90 ? -5.613 9.026 3.283 1.00 96.38 90 TRP A CA 1
ATOM 720 C C . TRP A 1 90 ? -5.814 8.959 1.752 1.00 96.38 90 TRP A C 1
ATOM 722 O O . TRP A 1 90 ? -5.317 8.038 1.097 1.00 96.38 90 TRP A O 1
ATOM 732 N N . PRO A 1 91 ? -6.558 9.908 1.153 1.00 93.19 91 PRO A N 1
ATOM 733 C CA . PRO A 1 91 ? -6.965 9.847 -0.255 1.00 93.19 91 PRO A CA 1
ATOM 734 C C . PRO A 1 91 ? -5.796 9.868 -1.257 1.00 93.19 91 PRO A C 1
A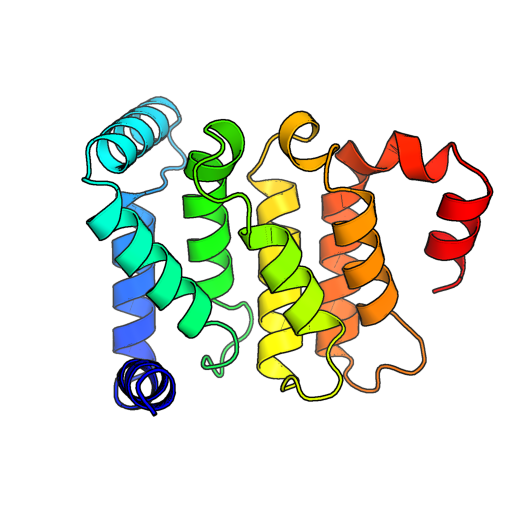TOM 736 O O . PRO A 1 91 ? -5.916 9.336 -2.360 1.00 93.19 91 PRO A O 1
ATOM 739 N N . GLU A 1 92 ? -4.660 10.458 -0.887 1.00 94.94 92 GLU A N 1
ATOM 740 C CA . GLU A 1 92 ? -3.481 10.628 -1.741 1.00 94.94 92 GLU A CA 1
ATOM 741 C C . GLU A 1 92 ? -2.587 9.381 -1.844 1.00 94.94 92 GLU A C 1
ATOM 743 O O . GLU A 1 92 ? -1.645 9.358 -2.643 1.00 94.94 92 GLU A O 1
ATOM 748 N N . LEU A 1 93 ? -2.853 8.342 -1.042 1.00 96.56 93 LEU A N 1
ATOM 749 C CA . LEU A 1 93 ? -1.991 7.164 -0.941 1.00 96.56 93 LEU A CA 1
ATOM 750 C C . LEU A 1 93 ? -1.831 6.443 -2.282 1.00 96.56 93 LEU A C 1
ATOM 752 O O . LEU A 1 93 ? -0.708 6.227 -2.737 1.00 96.56 93 LEU A O 1
ATOM 756 N N . ILE A 1 94 ? -2.948 6.072 -2.916 1.00 95.50 94 ILE A N 1
ATOM 757 C CA . ILE A 1 94 ? -2.918 5.285 -4.154 1.00 95.50 94 ILE A CA 1
ATOM 758 C C . ILE A 1 94 ? -2.209 6.062 -5.260 1.00 95.50 94 ILE A C 1
ATOM 760 O O . ILE A 1 94 ? -1.327 5.520 -5.920 1.00 95.50 94 ILE A O 1
ATOM 764 N N . ASP A 1 95 ? -2.525 7.348 -5.409 1.00 95.81 95 ASP A N 1
ATOM 765 C CA . ASP A 1 95 ? -1.924 8.194 -6.440 1.00 95.81 95 ASP A CA 1
ATOM 766 C C . ASP A 1 95 ? -0.402 8.332 -6.221 1.00 95.81 95 ASP A C 1
ATOM 768 O O . ASP A 1 95 ? 0.375 8.324 -7.178 1.00 95.81 95 ASP A O 1
ATOM 772 N N . THR A 1 96 ? 0.047 8.366 -4.960 1.00 96.75 96 THR A N 1
ATOM 773 C CA . THR A 1 96 ? 1.474 8.363 -4.600 1.00 96.75 96 THR A CA 1
ATOM 774 C C . THR A 1 96 ? 2.160 7.048 -4.975 1.00 96.75 96 THR A C 1
ATOM 776 O O . THR A 1 96 ? 3.220 7.069 -5.599 1.00 96.75 96 THR A O 1
ATOM 779 N N . LEU A 1 97 ? 1.563 5.898 -4.639 1.00 96.94 97 LEU A N 1
ATOM 780 C CA . LEU A 1 97 ? 2.126 4.584 -4.977 1.00 96.94 97 LEU A CA 1
ATOM 781 C C . LEU A 1 97 ? 2.193 4.374 -6.493 1.00 96.94 97 LEU A C 1
ATOM 783 O O . LEU A 1 97 ? 3.210 3.921 -7.012 1.00 96.94 97 LEU A O 1
ATOM 787 N N . VAL A 1 98 ? 1.141 4.766 -7.211 1.00 96.19 98 VAL A N 1
ATOM 788 C CA . VAL A 1 98 ? 1.080 4.702 -8.676 1.00 96.19 98 VAL A CA 1
ATOM 789 C C . VAL A 1 98 ? 2.172 5.568 -9.299 1.00 96.19 98 VAL A C 1
ATOM 791 O O . VAL A 1 98 ? 2.905 5.104 -10.175 1.00 96.19 98 VAL A O 1
ATOM 794 N N . LYS A 1 99 ? 2.348 6.800 -8.807 1.00 96.56 99 LYS A N 1
ATOM 795 C CA . LYS A 1 99 ? 3.429 7.682 -9.254 1.00 96.56 99 LYS A CA 1
ATOM 796 C C . LYS A 1 99 ? 4.801 7.048 -9.034 1.00 96.56 99 LYS A C 1
ATOM 798 O O . LYS A 1 99 ? 5.615 7.069 -9.950 1.00 96.56 99 LYS A O 1
ATOM 803 N N . ASN A 1 100 ? 5.050 6.460 -7.864 1.00 95.75 100 ASN A N 1
ATOM 804 C CA . ASN A 1 100 ? 6.333 5.823 -7.564 1.00 95.75 100 ASN A CA 1
ATOM 805 C C . ASN A 1 100 ? 6.688 4.718 -8.570 1.00 95.75 100 ASN A C 1
ATOM 807 O O . ASN A 1 100 ? 7.856 4.582 -8.923 1.00 95.75 100 ASN A O 1
ATOM 811 N N . VAL A 1 101 ? 5.702 3.948 -9.038 1.00 95.56 101 VAL A N 1
ATOM 812 C CA . VAL A 1 101 ? 5.914 2.868 -10.015 1.00 95.56 101 VAL A CA 1
ATOM 813 C C . VAL A 1 101 ? 6.189 3.413 -11.420 1.00 95.56 101 VAL A C 1
ATOM 815 O O . VAL A 1 101 ? 7.137 2.975 -12.074 1.00 95.56 101 VAL A O 1
ATOM 818 N N . ILE A 1 102 ? 5.380 4.377 -11.871 1.00 93.56 102 ILE A N 1
ATOM 819 C CA . ILE A 1 102 ? 5.392 4.870 -13.258 1.00 93.56 102 ILE A CA 1
ATOM 820 C C . ILE A 1 102 ? 6.541 5.855 -13.514 1.00 93.56 102 ILE A C 1
ATOM 822 O O . ILE A 1 102 ? 7.049 5.937 -14.633 1.00 93.56 102 ILE A O 1
ATOM 826 N N . ASP A 1 103 ? 6.960 6.612 -12.499 1.00 93.50 103 ASP A N 1
ATOM 827 C CA . ASP A 1 103 ? 8.020 7.607 -12.639 1.00 93.50 103 ASP A CA 1
ATOM 828 C C . ASP A 1 103 ? 9.357 6.933 -13.002 1.00 93.50 103 ASP A C 1
ATOM 830 O O . ASP A 1 103 ? 9.866 6.045 -12.309 1.00 93.50 103 ASP A O 1
ATOM 834 N N . SER A 1 104 ? 9.940 7.356 -14.125 1.00 88.44 104 SER A N 1
ATOM 835 C CA . SER A 1 104 ? 11.217 6.842 -14.623 1.00 88.44 104 SER A CA 1
ATOM 836 C C . SER A 1 104 ? 12.401 7.215 -13.730 1.00 88.44 104 SER A C 1
ATOM 838 O O . SER A 1 104 ? 13.445 6.578 -13.820 1.00 88.44 104 SER A O 1
ATOM 840 N N . SER A 1 105 ? 12.255 8.241 -12.886 1.00 91.88 105 SER A N 1
ATOM 841 C CA . SER A 1 105 ? 13.278 8.662 -11.925 1.00 91.88 105 SER A CA 1
ATOM 842 C C . SER A 1 105 ? 13.270 7.846 -10.626 1.00 91.88 105 SER A C 1
ATOM 844 O O . SER A 1 105 ? 14.237 7.910 -9.864 1.00 91.88 105 SER A O 1
ATOM 846 N N . SER A 1 106 ? 12.220 7.055 -10.373 1.00 92.94 106 SER A N 1
ATOM 847 C CA . SER A 1 106 ? 12.135 6.197 -9.188 1.00 92.94 106 SER A CA 1
ATOM 848 C C . SER A 1 106 ? 13.171 5.080 -9.217 1.00 92.94 106 SER A C 1
ATOM 850 O O . SER A 1 106 ? 13.354 4.400 -10.230 1.00 92.94 106 SER A O 1
ATOM 852 N N . SER A 1 107 ? 13.799 4.826 -8.067 1.00 92.94 107 SER A N 1
ATOM 853 C CA . SER A 1 107 ? 14.712 3.693 -7.909 1.00 92.94 107 SER A CA 1
ATOM 854 C C . SER A 1 107 ? 13.982 2.354 -8.040 1.00 92.94 107 SER A C 1
ATOM 856 O O . SER A 1 107 ? 12.790 2.242 -7.742 1.00 92.94 107 SER A O 1
ATOM 858 N N . HIS A 1 108 ? 14.713 1.304 -8.421 1.00 92.25 108 HIS A N 1
ATOM 859 C CA . HIS A 1 108 ? 14.144 -0.041 -8.514 1.00 92.25 108 HIS A CA 1
ATOM 860 C C . HIS A 1 108 ? 13.531 -0.511 -7.187 1.00 92.25 108 HIS A C 1
ATOM 862 O O . HIS A 1 108 ? 12.450 -1.090 -7.184 1.00 92.25 108 HIS A O 1
ATOM 868 N N . GLN A 1 109 ? 14.182 -0.202 -6.062 1.00 92.50 109 GLN A N 1
ATOM 869 C CA . GLN A 1 109 ? 13.699 -0.539 -4.723 1.00 92.50 109 GLN A CA 1
ATOM 870 C C . GLN A 1 109 ? 12.392 0.184 -4.391 1.00 92.50 109 GLN A C 1
ATOM 872 O O . GLN A 1 109 ? 11.509 -0.402 -3.771 1.00 92.50 109 GLN A O 1
ATOM 877 N N . LEU A 1 110 ? 12.252 1.454 -4.790 1.00 94.44 110 LEU A N 1
ATOM 878 C CA . LEU A 1 110 ? 11.026 2.214 -4.555 1.00 94.44 110 LEU A CA 1
ATOM 879 C C . LEU A 1 110 ? 9.864 1.659 -5.382 1.00 94.44 110 LEU A C 1
ATOM 881 O O . LEU A 1 110 ? 8.758 1.525 -4.857 1.00 94.44 110 LEU A O 1
ATOM 885 N N . LYS A 1 111 ? 10.120 1.301 -6.645 1.00 95.25 111 LYS A N 1
ATOM 886 C CA . LYS A 1 111 ? 9.129 0.664 -7.519 1.00 95.25 111 LYS A CA 1
ATOM 887 C C . LYS A 1 111 ? 8.672 -0.682 -6.958 1.00 95.25 111 LYS A C 1
ATOM 889 O O . LYS A 1 111 ? 7.474 -0.884 -6.792 1.00 95.25 111 LYS A O 1
ATOM 894 N N . GLU A 1 112 ? 9.614 -1.559 -6.606 1.00 94.44 112 GLU A N 1
ATOM 895 C CA . GLU A 1 112 ? 9.320 -2.874 -6.018 1.00 94.44 112 GLU A CA 1
ATOM 896 C C . GLU A 1 112 ? 8.527 -2.738 -4.710 1.00 94.44 112 GLU A C 1
ATOM 898 O O . GLU A 1 112 ? 7.453 -3.318 -4.586 1.00 94.44 112 GLU A O 1
ATOM 903 N N . ALA A 1 113 ? 8.981 -1.898 -3.771 1.00 94.56 113 ALA A N 1
ATOM 904 C CA . ALA A 1 113 ? 8.287 -1.692 -2.498 1.00 94.56 113 ALA A CA 1
ATOM 905 C C . ALA A 1 113 ? 6.887 -1.074 -2.670 1.00 94.56 113 ALA A C 1
ATOM 907 O O . ALA A 1 113 ? 5.978 -1.378 -1.898 1.00 94.56 113 ALA A O 1
ATOM 908 N N . SER A 1 114 ? 6.693 -0.215 -3.677 1.00 96.38 114 SER A N 1
ATOM 909 C CA . SER A 1 114 ? 5.377 0.368 -3.973 1.00 96.38 114 SER A CA 1
ATOM 910 C C . SER A 1 114 ? 4.423 -0.664 -4.579 1.00 96.38 114 SER A C 1
ATOM 912 O O . SER A 1 114 ? 3.248 -0.672 -4.223 1.00 96.38 114 SER A O 1
ATOM 914 N N . LEU A 1 115 ? 4.914 -1.564 -5.437 1.00 96.06 115 LEU A N 1
ATOM 915 C CA . LEU A 1 115 ? 4.128 -2.685 -5.968 1.00 96.06 115 LEU A CA 1
ATOM 916 C C . LEU A 1 115 ? 3.761 -3.691 -4.874 1.00 96.06 115 LEU A C 1
ATOM 918 O O . LEU A 1 115 ? 2.609 -4.113 -4.805 1.00 96.06 115 LEU A O 1
ATOM 922 N N . ASP A 1 116 ? 4.700 -4.015 -3.982 1.00 94.62 116 ASP A N 1
ATOM 923 C CA . ASP A 1 116 ? 4.425 -4.822 -2.790 1.00 94.62 116 ASP A CA 1
ATOM 924 C C . ASP A 1 116 ? 3.319 -4.178 -1.943 1.00 94.62 116 ASP A C 1
ATOM 926 O O . ASP A 1 116 ? 2.375 -4.857 -1.540 1.00 94.62 116 ASP A O 1
ATOM 930 N N . ALA A 1 117 ? 3.404 -2.862 -1.700 1.00 96.00 117 ALA A N 1
ATOM 931 C CA . ALA A 1 117 ? 2.390 -2.125 -0.950 1.00 96.00 117 ALA A CA 1
ATOM 932 C C . ALA A 1 117 ? 1.023 -2.216 -1.634 1.00 96.00 117 ALA A C 1
ATOM 934 O O . ALA A 1 117 ? 0.046 -2.541 -0.968 1.00 96.00 117 ALA A O 1
ATOM 935 N N . ILE A 1 118 ? 0.956 -2.014 -2.956 1.00 96.25 118 ILE A N 1
ATOM 936 C CA . ILE A 1 118 ? -0.277 -2.188 -3.737 1.00 96.25 118 ILE A CA 1
ATOM 937 C C . ILE A 1 118 ? -0.832 -3.609 -3.571 1.00 96.25 118 ILE A C 1
ATOM 939 O O . ILE A 1 118 ? -2.018 -3.756 -3.291 1.00 96.25 118 ILE A O 1
ATOM 943 N N . GLY A 1 119 ? 0.001 -4.646 -3.673 1.00 94.94 119 GLY A N 1
ATOM 944 C CA . GLY A 1 119 ? -0.437 -6.031 -3.475 1.00 94.94 119 GLY A CA 1
ATOM 945 C C . GLY A 1 119 ? -0.987 -6.290 -2.069 1.00 94.94 119 GLY A C 1
ATOM 946 O O . GLY A 1 119 ? -2.029 -6.920 -1.920 1.00 94.94 119 GLY A O 1
ATOM 947 N N . TYR A 1 120 ? -0.340 -5.762 -1.023 1.00 94.75 120 TYR A N 1
ATOM 948 C CA . TYR A 1 120 ? -0.878 -5.846 0.339 1.00 94.75 120 TYR A CA 1
ATOM 949 C C . TYR A 1 120 ? -2.201 -5.082 0.485 1.00 94.75 120 TYR A C 1
ATOM 951 O O . TYR A 1 120 ? -3.116 -5.598 1.114 1.00 94.75 120 TYR A O 1
ATOM 959 N N . LEU A 1 121 ? -2.347 -3.897 -0.119 1.00 94.94 121 LEU A N 1
ATOM 960 C CA . LEU A 1 121 ? -3.619 -3.161 -0.109 1.00 94.94 121 LEU A CA 1
ATOM 961 C C . LEU A 1 121 ? -4.749 -3.998 -0.712 1.00 94.94 121 LEU A C 1
ATOM 963 O O . LEU A 1 121 ? -5.822 -4.065 -0.126 1.00 94.94 121 LEU A O 1
ATOM 967 N N . CYS A 1 122 ? -4.484 -4.674 -1.833 1.00 93.19 122 CYS A N 1
ATOM 968 C CA . CYS A 1 122 ? -5.461 -5.534 -2.501 1.00 93.19 122 CYS A CA 1
ATOM 969 C C . CYS A 1 122 ? -5.925 -6.714 -1.631 1.00 93.19 122 CYS A C 1
ATOM 971 O O . CYS A 1 122 ? -7.025 -7.208 -1.832 1.00 93.19 122 CYS A O 1
ATOM 973 N N . ARG A 1 123 ? -5.103 -7.159 -0.670 1.00 91.19 123 ARG A N 1
ATOM 974 C CA . ARG A 1 123 ? -5.433 -8.255 0.256 1.00 91.19 123 ARG A CA 1
ATOM 975 C C . ARG A 1 123 ? -6.102 -7.791 1.544 1.00 91.19 123 ARG A C 1
ATOM 977 O O . ARG A 1 123 ? -6.938 -8.501 2.088 1.00 91.19 123 ARG A O 1
ATOM 984 N N . GLU A 1 124 ? -5.680 -6.647 2.071 1.00 90.69 124 GLU A N 1
ATOM 985 C CA . GLU A 1 124 ? -6.079 -6.191 3.409 1.00 90.69 124 GLU A CA 1
ATOM 986 C C . GLU A 1 124 ? -7.311 -5.272 3.395 1.00 90.69 124 GLU A C 1
ATOM 988 O O . GLU A 1 124 ? -7.888 -5.005 4.452 1.00 90.69 124 GLU A O 1
ATOM 993 N N . ILE A 1 125 ? -7.699 -4.747 2.229 1.00 91.31 125 ILE A N 1
ATOM 994 C CA . ILE A 1 125 ? -8.768 -3.752 2.089 1.00 91.31 125 ILE A CA 1
ATOM 995 C C . ILE A 1 125 ? -9.906 -4.319 1.252 1.00 91.31 125 ILE A C 1
ATOM 997 O O . ILE A 1 125 ? -9.676 -4.968 0.237 1.00 91.31 125 ILE A O 1
ATOM 1001 N N . ASP A 1 126 ? -11.134 -4.019 1.675 1.00 89.56 126 ASP A N 1
ATOM 1002 C CA . ASP A 1 126 ? -12.342 -4.385 0.946 1.00 89.56 126 ASP A CA 1
ATOM 1003 C C . ASP A 1 126 ? -12.302 -3.878 -0.507 1.00 89.56 126 ASP A C 1
ATOM 1005 O O . ASP A 1 126 ? -11.964 -2.718 -0.788 1.00 89.56 126 ASP A O 1
ATOM 1009 N N . ALA A 1 127 ? -12.679 -4.770 -1.420 1.00 88.12 127 ALA A N 1
ATOM 1010 C CA . ALA A 1 127 ? -12.786 -4.534 -2.848 1.00 88.12 127 ALA A CA 1
ATOM 1011 C C . ALA A 1 127 ? -13.570 -3.257 -3.189 1.00 88.12 127 ALA A C 1
ATOM 1013 O O . ALA A 1 127 ? -13.168 -2.512 -4.087 1.00 88.12 127 ALA A O 1
ATOM 1014 N N . GLU A 1 128 ? -14.654 -2.967 -2.466 1.00 88.62 128 GLU A N 1
ATOM 1015 C CA . GLU A 1 128 ? -15.509 -1.803 -2.720 1.00 88.62 128 GLU A CA 1
ATOM 1016 C C . GLU A 1 128 ? -14.771 -0.479 -2.487 1.00 88.62 128 GLU A C 1
ATOM 1018 O O . GLU A 1 128 ? -14.935 0.476 -3.253 1.00 88.62 128 GLU A O 1
ATOM 1023 N N . VAL A 1 129 ? -13.892 -0.432 -1.482 1.00 90.44 129 VAL A N 1
ATOM 1024 C CA . VAL A 1 129 ? -13.094 0.761 -1.155 1.00 90.44 129 VAL A CA 1
ATOM 1025 C C . VAL A 1 129 ? -12.059 1.030 -2.250 1.00 90.44 129 VAL A C 1
ATOM 1027 O O . VAL A 1 129 ? -11.823 2.181 -2.624 1.00 90.44 129 VAL A O 1
ATOM 1030 N N . LEU A 1 130 ? -11.451 -0.025 -2.801 1.00 90.44 130 LEU A N 1
ATOM 1031 C CA . LEU A 1 130 ? -10.429 0.090 -3.845 1.00 90.44 130 LEU A CA 1
ATOM 1032 C C . LEU A 1 130 ? -11.005 0.242 -5.258 1.00 90.44 130 LEU A C 1
ATOM 1034 O O . LEU A 1 130 ? -10.323 0.786 -6.132 1.00 90.44 130 LEU A O 1
ATOM 1038 N N . ALA A 1 131 ? -12.253 -0.171 -5.495 1.00 87.75 131 ALA A N 1
ATOM 1039 C CA . ALA A 1 131 ? -12.891 -0.149 -6.812 1.00 87.75 131 ALA A CA 1
ATOM 1040 C C . ALA A 1 131 ? -12.844 1.239 -7.476 1.00 87.75 131 ALA A C 1
ATOM 1042 O O . ALA A 1 131 ? -12.571 1.344 -8.676 1.00 87.75 131 ALA A O 1
ATOM 1043 N N . VAL A 1 132 ? -13.004 2.312 -6.691 1.00 86.75 132 VAL A N 1
ATOM 1044 C CA . VAL A 1 132 ? -12.953 3.711 -7.163 1.00 86.75 132 VAL A CA 1
ATOM 1045 C C . VAL A 1 132 ? -11.589 4.071 -7.768 1.00 86.75 132 VAL A C 1
ATOM 1047 O O . VAL A 1 132 ? -11.503 4.887 -8.686 1.00 86.75 132 VAL A O 1
ATOM 1050 N N . LYS A 1 133 ? -10.512 3.448 -7.283 1.00 89.12 133 LYS A N 1
ATOM 1051 C CA . LYS A 1 133 ? -9.131 3.672 -7.734 1.00 89.12 133 LYS A CA 1
ATOM 1052 C C . LYS A 1 133 ? -8.575 2.510 -8.571 1.00 89.12 133 LYS A C 1
ATOM 1054 O O . LYS A 1 133 ? -7.390 2.520 -8.905 1.00 89.12 133 LYS A O 1
ATOM 1059 N N . SER A 1 134 ? -9.419 1.553 -8.965 1.00 89.69 134 SER A N 1
ATOM 1060 C CA . SER A 1 134 ? -9.021 0.336 -9.692 1.00 89.69 134 SER A CA 1
ATOM 1061 C C . SER A 1 134 ? -8.219 0.620 -10.966 1.00 89.69 134 SER A C 1
ATOM 1063 O O . SER A 1 134 ? -7.161 0.029 -11.158 1.00 89.69 134 SER A O 1
ATOM 1065 N N . ASN A 1 135 ? -8.639 1.594 -11.778 1.00 89.94 135 ASN A N 1
ATOM 1066 C CA . ASN A 1 135 ? -7.917 2.016 -12.985 1.00 89.94 135 ASN A CA 1
ATOM 1067 C C . ASN A 1 135 ? -6.480 2.489 -12.708 1.00 89.94 135 ASN A C 1
ATOM 1069 O O . ASN A 1 135 ? -5.547 2.142 -13.435 1.00 89.94 135 ASN A O 1
ATOM 1073 N N . ALA A 1 136 ? -6.288 3.285 -11.653 1.00 92.06 136 ALA A N 1
ATOM 1074 C CA . ALA A 1 136 ? -4.970 3.794 -11.282 1.00 92.06 136 ALA A CA 1
ATOM 1075 C C . ALA A 1 136 ? -4.068 2.652 -10.792 1.00 92.06 136 ALA A C 1
ATOM 1077 O O . ALA A 1 136 ? -2.919 2.544 -11.222 1.00 92.06 136 ALA A O 1
ATOM 1078 N N . ILE A 1 137 ? -4.623 1.759 -9.965 1.00 93.69 137 ILE A N 1
ATOM 1079 C CA . ILE A 1 137 ? -3.943 0.554 -9.478 1.00 93.69 137 ILE A CA 1
ATOM 1080 C C . ILE A 1 137 ? -3.511 -0.325 -10.660 1.00 93.69 137 ILE A C 1
ATOM 1082 O O . ILE A 1 137 ? -2.325 -0.609 -10.808 1.00 93.69 137 ILE A O 1
ATOM 1086 N N . LEU A 1 138 ? -4.436 -0.679 -11.556 1.00 92.62 138 LEU A N 1
ATOM 1087 C CA . LEU A 1 138 ? -4.154 -1.490 -12.742 1.00 92.62 138 LEU A CA 1
ATOM 1088 C C . LEU A 1 138 ? -3.102 -0.853 -13.648 1.00 92.62 138 LEU A C 1
ATOM 1090 O O . LEU A 1 138 ? -2.231 -1.551 -14.159 1.00 92.62 138 LEU A O 1
ATOM 1094 N N . THR A 1 139 ? -3.130 0.471 -13.813 1.00 91.25 139 THR A N 1
ATOM 1095 C CA . THR A 1 139 ? -2.118 1.185 -14.602 1.00 91.25 139 THR A CA 1
ATOM 1096 C C . THR A 1 139 ? -0.715 0.959 -14.041 1.00 91.25 139 THR A C 1
ATOM 1098 O O . THR A 1 139 ? 0.200 0.668 -14.812 1.00 91.25 139 THR A O 1
ATOM 1101 N N . ALA A 1 140 ? -0.538 1.042 -12.718 1.00 94.56 140 ALA A N 1
ATOM 1102 C CA . ALA A 1 140 ? 0.749 0.772 -12.078 1.00 94.56 140 ALA A CA 1
ATOM 1103 C C . ALA A 1 140 ? 1.170 -0.697 -12.226 1.00 94.56 140 ALA A C 1
ATOM 1105 O O . ALA A 1 140 ? 2.322 -0.971 -12.558 1.00 94.56 140 ALA A O 1
ATOM 1106 N N . LEU A 1 141 ? 0.241 -1.637 -12.037 1.00 94.31 141 LEU A N 1
ATOM 1107 C CA . LEU A 1 141 ? 0.521 -3.072 -12.145 1.00 94.31 141 LEU A CA 1
ATOM 1108 C C . LEU A 1 141 ? 0.925 -3.470 -13.567 1.00 94.31 141 LEU A C 1
ATOM 1110 O O . LEU A 1 141 ? 1.968 -4.089 -13.762 1.00 94.31 141 LEU A O 1
ATOM 1114 N N . VAL A 1 142 ? 0.153 -3.046 -14.570 1.00 92.44 142 VAL A N 1
ATOM 1115 C CA . VAL A 1 142 ? 0.468 -3.281 -15.985 1.00 92.44 142 VAL A CA 1
ATOM 1116 C C . VAL A 1 142 ? 1.803 -2.638 -16.342 1.00 92.44 142 VAL A C 1
ATOM 1118 O O . VAL A 1 142 ? 2.623 -3.289 -16.977 1.00 92.44 142 VAL A O 1
ATOM 1121 N N . ASN A 1 143 ? 2.070 -1.406 -15.889 1.00 91.50 143 ASN A N 1
ATOM 1122 C CA . ASN A 1 143 ? 3.358 -0.747 -16.119 1.00 91.50 143 ASN A CA 1
ATOM 1123 C C . ASN A 1 143 ? 4.537 -1.548 -15.542 1.00 91.50 143 ASN A C 1
ATOM 1125 O O . ASN A 1 143 ? 5.535 -1.726 -16.234 1.00 91.50 143 ASN A O 1
ATOM 1129 N N . GLY A 1 144 ? 4.393 -2.081 -14.326 1.00 91.94 144 GLY A N 1
ATOM 1130 C CA . GLY A 1 144 ? 5.421 -2.892 -13.675 1.00 91.94 144 GLY A CA 1
ATOM 1131 C C . GLY A 1 144 ? 5.650 -4.268 -14.308 1.00 91.94 144 GLY A C 1
ATOM 1132 O O . GLY A 1 144 ? 6.720 -4.835 -14.116 1.00 91.94 144 GLY A O 1
ATOM 1133 N N . MET A 1 145 ? 4.687 -4.810 -15.061 1.00 93.31 145 MET A N 1
ATOM 1134 C CA . MET A 1 145 ? 4.813 -6.111 -15.740 1.00 93.31 145 MET A CA 1
ATOM 1135 C C . MET A 1 145 ? 5.316 -6.022 -17.183 1.00 93.31 145 MET A C 1
ATOM 1137 O O . MET A 1 145 ? 5.617 -7.060 -17.768 1.00 93.31 145 MET A O 1
ATOM 1141 N N . ARG A 1 146 ? 5.417 -4.817 -17.757 1.00 91.25 146 ARG A N 1
ATOM 1142 C CA . ARG A 1 146 ? 5.790 -4.621 -19.164 1.00 91.25 146 ARG A CA 1
ATOM 1143 C C . ARG A 1 146 ? 7.086 -5.339 -19.538 1.00 91.25 146 ARG A C 1
ATOM 1145 O O . ARG A 1 146 ? 8.024 -5.430 -18.741 1.00 91.25 146 ARG A O 1
ATOM 1152 N N . ALA A 1 147 ? 7.163 -5.790 -20.789 1.00 87.69 147 ALA A N 1
ATOM 1153 C CA . ALA A 1 147 ? 8.339 -6.480 -21.315 1.00 87.69 147 ALA A CA 1
ATOM 1154 C C . ALA A 1 147 ? 9.606 -5.608 -21.225 1.00 87.69 147 ALA A C 1
ATOM 1156 O O . ALA A 1 147 ? 10.702 -6.133 -21.011 1.00 87.69 147 ALA A O 1
ATOM 1157 N N . GLU A 1 148 ? 9.440 -4.286 -21.333 1.00 89.06 148 GLU A N 1
ATOM 1158 C CA . GLU A 1 148 ? 10.507 -3.292 -21.239 1.00 89.06 148 GLU A CA 1
ATOM 1159 C C . GLU A 1 148 ? 11.052 -3.100 -19.820 1.00 89.06 148 GLU A C 1
ATOM 1161 O O . GLU A 1 148 ? 12.121 -2.512 -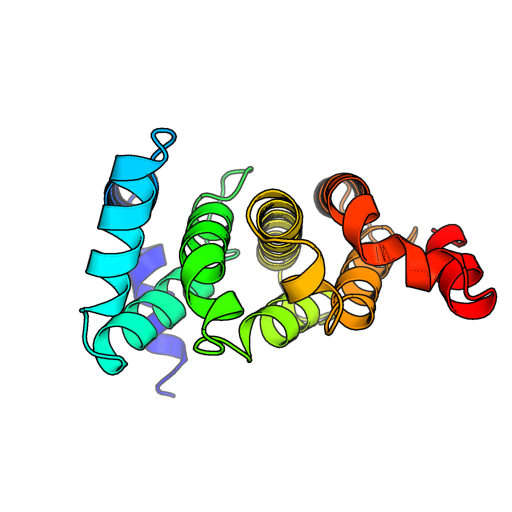19.690 1.00 89.06 148 GLU A O 1
ATOM 1166 N N . GLU A 1 149 ? 10.374 -3.569 -18.763 1.00 91.50 149 GLU A N 1
ATOM 1167 C CA . GLU A 1 149 ? 10.907 -3.505 -17.398 1.00 91.50 149 GLU A CA 1
ATOM 1168 C C . GLU A 1 149 ? 12.015 -4.566 -17.233 1.00 91.50 149 GLU A C 1
ATOM 1170 O O . GLU A 1 149 ? 11.729 -5.774 -17.198 1.00 91.50 149 GLU A O 1
ATOM 1175 N N . PRO A 1 150 ? 13.300 -4.160 -17.139 1.00 89.75 150 PRO A N 1
ATOM 1176 C CA . PRO A 1 150 ? 14.413 -5.103 -17.085 1.00 89.75 150 PRO A CA 1
ATOM 1177 C C . PRO A 1 150 ? 14.487 -5.844 -15.745 1.00 89.75 150 PRO A C 1
ATOM 1179 O O . PRO A 1 150 ? 15.064 -6.935 -15.671 1.00 89.75 150 PRO A O 1
ATOM 1182 N N . ASN A 1 151 ? 13.936 -5.269 -14.670 1.00 92.12 151 ASN A N 1
ATOM 1183 C CA . ASN A 1 151 ? 14.053 -5.835 -13.338 1.00 92.12 151 ASN A CA 1
ATOM 1184 C C . ASN A 1 151 ? 12.994 -6.921 -13.095 1.00 92.12 151 ASN A C 1
ATOM 1186 O O . ASN A 1 151 ? 11.803 -6.663 -12.916 1.00 92.12 151 ASN A O 1
ATOM 1190 N N . LYS A 1 152 ? 13.457 -8.172 -13.015 1.00 92.75 152 LYS A N 1
ATOM 1191 C CA . LYS A 1 152 ? 12.596 -9.337 -12.765 1.00 92.75 152 LYS A CA 1
ATOM 1192 C C . LYS A 1 152 ? 11.855 -9.269 -11.426 1.00 92.75 152 LYS A C 1
ATOM 1194 O O . LYS A 1 152 ? 10.744 -9.786 -11.360 1.00 92.75 152 LYS A O 1
ATOM 1199 N N . SER A 1 153 ? 12.434 -8.654 -10.393 1.00 92.12 153 SER A N 1
ATOM 1200 C CA . SER A 1 153 ? 11.780 -8.507 -9.086 1.00 92.12 153 SER A CA 1
ATOM 1201 C C . SER A 1 153 ? 10.586 -7.560 -9.166 1.00 92.12 153 SER A C 1
ATOM 1203 O O . SER A 1 153 ? 9.530 -7.886 -8.636 1.00 92.12 153 SER A O 1
ATOM 1205 N N . ILE A 1 154 ? 10.711 -6.455 -9.913 1.00 94.38 154 ILE A N 1
ATOM 1206 C CA . ILE A 1 154 ? 9.605 -5.518 -10.169 1.00 94.38 154 ILE A CA 1
ATOM 1207 C C . ILE A 1 154 ? 8.476 -6.231 -10.919 1.00 94.38 154 ILE A C 1
ATOM 1209 O O . ILE A 1 154 ? 7.334 -6.207 -10.462 1.00 94.38 154 ILE A O 1
ATOM 1213 N N . ARG A 1 155 ? 8.796 -6.950 -12.004 1.00 95.00 155 ARG A N 1
ATOM 1214 C CA . ARG A 1 155 ? 7.787 -7.717 -12.757 1.00 95.00 155 ARG A CA 1
ATOM 1215 C C . ARG A 1 155 ? 7.095 -8.772 -11.899 1.00 95.00 155 ARG A C 1
ATOM 1217 O O . ARG A 1 155 ? 5.882 -8.933 -11.984 1.00 95.00 155 ARG A O 1
ATOM 1224 N N . LEU A 1 156 ? 7.847 -9.474 -11.049 1.00 93.75 156 LEU A N 1
ATOM 1225 C CA . LEU A 1 156 ? 7.289 -10.470 -10.136 1.00 93.75 156 LEU A CA 1
ATOM 1226 C C . LEU A 1 156 ? 6.377 -9.834 -9.078 1.00 93.75 156 LEU A C 1
ATOM 1228 O O . LEU A 1 156 ? 5.310 -10.380 -8.807 1.00 93.75 156 LEU A O 1
ATOM 1232 N N . ALA A 1 157 ? 6.779 -8.708 -8.483 1.00 94.00 157 ALA A N 1
ATOM 1233 C CA . ALA A 1 157 ? 5.959 -7.976 -7.518 1.00 94.00 157 ALA A CA 1
ATOM 1234 C C . ALA A 1 157 ? 4.657 -7.486 -8.166 1.00 94.00 157 ALA A C 1
ATOM 1236 O O . ALA A 1 157 ? 3.579 -7.695 -7.614 1.00 94.00 157 ALA A O 1
ATOM 1237 N N . ALA A 1 158 ? 4.741 -6.934 -9.380 1.00 94.75 158 ALA A N 1
ATOM 1238 C CA . ALA A 1 158 ? 3.577 -6.491 -10.139 1.00 94.75 158 ALA A CA 1
ATOM 1239 C C . ALA A 1 158 ? 2.634 -7.648 -10.504 1.00 94.75 158 ALA A C 1
ATOM 1241 O O . ALA A 1 158 ? 1.428 -7.524 -10.318 1.00 94.75 158 ALA A O 1
ATOM 1242 N N . ALA A 1 159 ? 3.164 -8.794 -10.945 1.00 93.31 159 ALA A N 1
ATOM 1243 C CA . ALA A 1 159 ? 2.356 -9.972 -11.263 1.00 93.31 159 ALA A CA 1
ATOM 1244 C C . ALA A 1 159 ? 1.648 -10.552 -10.028 1.00 93.31 159 ALA A C 1
ATOM 1246 O O . ALA A 1 159 ? 0.471 -10.909 -10.094 1.00 93.31 159 ALA A O 1
ATOM 1247 N N . LYS A 1 160 ? 2.340 -10.609 -8.882 1.00 93.25 160 LYS A N 1
ATOM 1248 C CA . LYS A 1 160 ? 1.734 -11.017 -7.604 1.00 93.25 160 LYS A CA 1
ATOM 1249 C C . LYS A 1 160 ? 0.614 -10.063 -7.196 1.00 93.25 160 LYS A C 1
ATOM 1251 O O . LYS A 1 160 ? -0.487 -10.514 -6.904 1.00 93.25 160 LYS A O 1
ATOM 1256 N N . ALA A 1 161 ? 0.875 -8.759 -7.242 1.00 94.00 161 ALA A N 1
ATOM 1257 C CA . ALA A 1 161 ? -0.118 -7.751 -6.902 1.00 94.00 161 ALA A CA 1
ATOM 1258 C C . ALA A 1 161 ? -1.305 -7.735 -7.887 1.00 94.00 161 ALA A C 1
ATOM 1260 O O . ALA A 1 161 ? -2.434 -7.504 -7.462 1.00 94.00 161 ALA A O 1
ATOM 1261 N N . LEU A 1 162 ? -1.097 -8.058 -9.173 1.00 92.50 162 LEU A N 1
ATOM 1262 C CA . LEU A 1 162 ? -2.196 -8.255 -10.124 1.00 92.50 162 LEU A CA 1
ATOM 1263 C C . LEU A 1 162 ? -3.098 -9.412 -9.701 1.00 92.50 162 LEU A C 1
ATOM 1265 O O . LEU A 1 162 ? -4.312 -9.224 -9.681 1.00 92.50 162 LEU A O 1
ATOM 1269 N N . SER A 1 163 ? -2.523 -10.556 -9.318 1.00 91.12 163 SER A N 1
ATOM 1270 C CA . SER A 1 163 ? -3.294 -11.702 -8.817 1.00 91.12 163 SER A CA 1
ATOM 1271 C C . SER A 1 163 ? -4.147 -11.329 -7.604 1.00 91.12 163 SER A C 1
ATOM 1273 O O . SER A 1 163 ? -5.303 -11.737 -7.533 1.00 91.12 163 SER A O 1
ATOM 1275 N N . ASP A 1 164 ? -3.596 -10.532 -6.686 1.00 90.44 164 ASP A N 1
ATOM 1276 C CA . ASP A 1 164 ? -4.316 -10.049 -5.502 1.00 90.44 164 ASP A CA 1
ATOM 1277 C C . ASP A 1 164 ? -5.420 -9.033 -5.863 1.00 90.44 164 ASP A C 1
ATOM 1279 O O . ASP A 1 164 ? -6.398 -8.894 -5.139 1.00 90.44 164 ASP A O 1
ATOM 1283 N N . SER A 1 165 ? -5.304 -8.325 -6.992 1.00 88.75 165 SER A N 1
ATOM 1284 C CA . SER A 1 165 ? -6.255 -7.277 -7.403 1.00 88.75 165 SER A CA 1
ATOM 1285 C C . SER A 1 165 ? -7.476 -7.774 -8.190 1.00 88.75 165 SER A C 1
ATOM 1287 O O . SER A 1 165 ? -8.369 -6.988 -8.522 1.00 88.75 165 SER A O 1
ATOM 1289 N N . LEU A 1 166 ? -7.531 -9.064 -8.540 1.00 85.50 166 LEU A N 1
ATOM 1290 C CA . LEU A 1 166 ? -8.558 -9.601 -9.445 1.00 85.50 166 LEU A CA 1
ATOM 1291 C C . LEU A 1 166 ? -9.983 -9.489 -8.887 1.00 85.50 166 LEU A C 1
ATOM 1293 O O . LEU A 1 166 ? -10.935 -9.375 -9.659 1.00 85.50 166 LEU A O 1
ATOM 1297 N N . GLU A 1 167 ? -10.135 -9.471 -7.564 1.00 79.81 167 GLU A N 1
ATOM 1298 C CA . GLU A 1 167 ? -11.445 -9.443 -6.909 1.00 79.81 167 GLU A CA 1
ATOM 1299 C C . GLU A 1 167 ? -12.218 -8.141 -7.187 1.00 79.81 167 GLU A C 1
ATOM 1301 O O . GLU A 1 167 ? -13.406 -8.183 -7.506 1.00 79.81 167 GLU A O 1
ATOM 1306 N N . PHE A 1 168 ? -11.541 -6.986 -7.182 1.00 79.44 168 PHE A N 1
ATOM 1307 C CA . PHE A 1 168 ? -12.173 -5.675 -7.401 1.00 79.44 168 PHE A CA 1
ATOM 1308 C C . PHE A 1 168 ? -11.993 -5.112 -8.815 1.00 79.44 168 PHE A C 1
ATOM 1310 O O . PHE A 1 168 ? -12.568 -4.079 -9.163 1.00 79.44 168 PHE A O 1
ATOM 1317 N N . THR A 1 169 ? -11.203 -5.773 -9.661 1.00 76.56 169 THR A N 1
ATOM 1318 C CA . THR A 1 169 ? -10.944 -5.322 -11.037 1.00 76.56 169 THR A CA 1
ATOM 1319 C C . THR A 1 169 ? -11.889 -5.946 -12.062 1.00 76.56 169 THR A C 1
ATOM 1321 O O . THR A 1 169 ? -11.810 -5.596 -13.236 1.00 76.56 169 THR A O 1
ATOM 1324 N N . LYS A 1 170 ? -12.856 -6.776 -11.642 1.00 75.38 170 LYS A N 1
ATOM 1325 C CA . LYS A 1 170 ? -13.838 -7.441 -12.520 1.00 75.38 170 LYS A CA 1
ATOM 1326 C C . LYS A 1 170 ? -14.503 -6.499 -13.534 1.00 75.38 170 LYS A C 1
ATOM 1328 O O . LYS A 1 170 ? -14.481 -6.777 -14.728 1.00 75.38 170 LYS A O 1
ATOM 1333 N N . ALA A 1 171 ? -14.983 -5.338 -13.084 1.00 73.06 171 ALA A N 1
ATOM 1334 C CA . ALA A 1 171 ? -15.611 -4.342 -13.959 1.00 73.06 171 ALA A CA 1
ATOM 1335 C C . ALA A 1 171 ? -14.659 -3.774 -15.033 1.00 73.06 171 ALA A C 1
ATOM 1337 O O . ALA A 1 171 ? -15.114 -3.316 -16.081 1.00 73.06 171 ALA A O 1
ATOM 1338 N N . ASN A 1 172 ? -13.345 -3.811 -14.787 1.00 73.38 172 ASN A N 1
ATOM 1339 C CA . ASN A 1 172 ? -12.333 -3.401 -15.759 1.00 73.38 172 ASN A CA 1
ATOM 1340 C C . ASN A 1 172 ? -12.108 -4.494 -16.823 1.00 73.38 172 ASN A C 1
ATOM 1342 O O . ASN A 1 172 ? -11.892 -4.185 -17.990 1.00 73.38 172 ASN A O 1
ATOM 1346 N N . PHE A 1 173 ? -12.237 -5.777 -16.465 1.00 75.06 173 PHE A N 1
ATOM 1347 C CA . PHE A 1 173 ? -12.175 -6.891 -17.426 1.00 75.06 173 PHE A CA 1
ATOM 1348 C C . PHE A 1 173 ? -13.438 -7.020 -18.297 1.00 75.06 173 PHE A C 1
ATOM 1350 O O . PHE A 1 173 ? -13.369 -7.528 -19.423 1.00 75.06 173 PHE A O 1
ATOM 1357 N N . ASP A 1 174 ? -14.580 -6.530 -17.810 1.00 76.06 174 ASP A N 1
ATOM 1358 C CA . ASP A 1 174 ? -15.824 -6.484 -18.585 1.00 76.06 174 ASP A CA 1
ATOM 1359 C C . ASP A 1 174 ? -15.760 -5.435 -19.712 1.00 76.06 174 ASP A C 1
ATOM 1361 O O . ASP A 1 174 ? -16.372 -5.605 -20.770 1.00 76.06 174 ASP A O 1
ATOM 1365 N N . LYS A 1 175 ? -14.960 -4.375 -19.541 1.00 75.38 175 LYS A N 1
ATOM 1366 C CA . LYS A 1 175 ? -14.740 -3.348 -20.564 1.00 75.38 175 LYS A CA 1
ATOM 1367 C C . LYS A 1 175 ? -13.626 -3.760 -21.519 1.00 75.38 175 LYS A C 1
ATOM 1369 O O . LYS A 1 175 ? -12.468 -3.888 -21.141 1.00 75.38 175 LYS A O 1
ATOM 1374 N N . GLU A 1 176 ? -13.960 -3.887 -22.798 1.00 73.38 176 GLU A N 1
ATOM 1375 C CA . GLU A 1 176 ? -13.058 -4.432 -23.818 1.00 73.38 176 GLU A CA 1
ATOM 1376 C C . GLU A 1 176 ? -11.716 -3.694 -23.954 1.00 73.38 176 GLU A C 1
ATOM 1378 O O . GLU A 1 176 ? -10.681 -4.350 -24.079 1.00 73.38 176 GLU A O 1
ATOM 1383 N N . ASN A 1 177 ? -11.716 -2.360 -23.876 1.00 73.12 177 ASN A N 1
ATOM 1384 C CA . ASN A 1 177 ? -10.494 -1.554 -23.970 1.00 73.12 177 ASN A CA 1
ATOM 1385 C C . ASN A 1 177 ? -9.578 -1.738 -22.748 1.00 73.12 177 ASN A C 1
ATOM 1387 O O . ASN A 1 177 ? -8.368 -1.898 -22.903 1.00 73.12 177 ASN A O 1
ATOM 1391 N N . GLU A 1 178 ? -10.150 -1.734 -21.539 1.00 77.00 178 GLU A N 1
ATOM 1392 C CA . GLU A 1 178 ? -9.406 -1.930 -20.286 1.00 77.00 178 GLU A CA 1
ATOM 1393 C C . GLU A 1 178 ? -8.883 -3.377 -20.210 1.00 77.00 178 GLU A C 1
ATOM 1395 O O . GLU A 1 178 ? -7.702 -3.591 -19.938 1.00 77.00 178 GLU A O 1
ATOM 1400 N N . ARG A 1 179 ? -9.700 -4.366 -20.595 1.00 76.94 179 ARG A N 1
ATOM 1401 C CA . ARG A 1 179 ? -9.286 -5.769 -20.739 1.00 76.94 179 ARG A CA 1
ATOM 1402 C C . ARG A 1 179 ? -8.115 -5.941 -21.702 1.00 76.94 179 ARG A C 1
ATOM 1404 O O . ARG A 1 179 ? -7.146 -6.603 -21.345 1.00 76.94 179 ARG A O 1
ATOM 1411 N N . HIS A 1 180 ? -8.190 -5.373 -22.909 1.00 74.88 180 HIS A N 1
ATOM 1412 C CA . HIS A 1 180 ? -7.098 -5.476 -23.883 1.00 74.88 180 HIS A CA 1
ATOM 1413 C C . HIS A 1 180 ? -5.803 -4.880 -23.334 1.00 74.88 180 HIS A C 1
ATOM 1415 O O . HIS A 1 180 ? -4.754 -5.494 -23.484 1.00 74.88 180 HIS A O 1
ATOM 1421 N N . TYR A 1 181 ? -5.872 -3.734 -22.655 1.00 75.06 181 TYR A N 1
ATOM 1422 C CA . TYR A 1 181 ? -4.700 -3.125 -22.030 1.00 75.06 181 TYR A CA 1
ATOM 1423 C C . TYR A 1 181 ? -4.081 -4.020 -20.942 1.00 75.06 181 TYR A C 1
ATOM 1425 O O . TYR A 1 181 ? -2.862 -4.166 -20.887 1.00 75.06 181 TYR A O 1
ATOM 1433 N N . ILE A 1 182 ? -4.906 -4.665 -20.109 1.00 76.31 182 ILE A N 1
ATOM 1434 C CA . ILE A 1 182 ? -4.438 -5.590 -19.061 1.00 76.31 182 ILE A CA 1
ATOM 1435 C C . ILE A 1 182 ? -3.895 -6.900 -19.652 1.00 76.31 182 ILE A C 1
ATOM 1437 O O . ILE A 1 182 ? -3.018 -7.508 -19.057 1.00 76.31 182 ILE A O 1
ATOM 1441 N N . MET A 1 183 ? -4.397 -7.354 -20.803 1.00 77.69 183 MET A N 1
ATOM 1442 C CA . MET A 1 183 ? -3.969 -8.606 -21.451 1.00 77.69 183 MET A CA 1
ATOM 1443 C C . MET A 1 183 ? -2.792 -8.434 -22.428 1.00 77.69 183 MET A C 1
ATOM 1445 O O . MET A 1 183 ? -2.356 -9.414 -23.025 1.00 77.69 183 MET A O 1
ATOM 1449 N N . GLN A 1 184 ? -2.292 -7.210 -22.617 1.00 70.06 184 GLN A N 1
ATOM 1450 C CA . GLN A 1 184 ? -1.155 -6.898 -23.498 1.00 70.06 184 GLN A CA 1
ATOM 1451 C C . GLN A 1 184 ? 0.223 -7.030 -22.824 1.00 70.06 184 GLN A C 1
ATOM 1453 O O . GLN A 1 184 ? 1.234 -6.751 -23.471 1.00 70.06 184 GLN A O 1
ATOM 1458 N N . VAL A 1 185 ? 0.267 -7.419 -21.546 1.00 59.06 185 VAL A N 1
ATOM 1459 C CA . VAL A 1 185 ? 1.501 -7.664 -20.772 1.00 59.06 185 VAL A CA 1
ATOM 1460 C C . VAL A 1 185 ? 2.104 -9.037 -21.014 1.00 59.06 185 VAL A C 1
ATOM 1462 O O . VAL A 1 185 ? 1.338 -10.015 -21.151 1.00 59.06 185 VAL A O 1
#

Foldseek 3Di:
DVVVVLLVPVLPDDLVVVVVVLVVLCVQQDDPDPVVNVVSLVVLVPDDLVVLVVVLVNLLSCQLSHPDPPDSSLLSNQSSCQNCLVVVSCVCLLVSLLCLQQPPPHDPRNNLNSLLSLLSNLQSHDLVSCLVVLLSSLNSLLSQLDPPNPDPSSNVSSVNSVVSNCVNCVVLCVDPVSVVSSVVD

Radius of gyration: 16.5 Å; chains: 1; bounding box: 37×34×43 Å

Secondary structure (DSSP, 8-state):
--HHHHHHHHHTS-HHHHHHHHHHHHHTT--SSHHHHHHHHHHHHHS-HHHHHHHHHHHHHHTT--SSSS-HHHHHHHHHHHHHTTTTS-TTHHHHHHHHHH-TTS-HHHHHHHHHHHHHHHHHS-HHHHHTTHHHHHHHHHHHH-TT---HHHHHHHHHHHHHHTTT-HHHHHSHHHHHHHHT-

Sequence (185 aa):
HQNTVRYHRCYNYSPLAREAACLQFKNRIYSKDADINEALKRQWMSFAAQFRSYIKENILGALGTENRSPSTAAQCVAYVAAIELPNNEWPELIDTLVKNVIDSSSSHQLKEASLDAIGYLCREIDAEVLAVKSNAILTALVNGMRAEEPNKSIRLAAAKALSDSLEFTKANFDKENERHYIMQV